Protein 2I3H (pdb70)

Organism: Homo sapiens (NCBI:txid9606)

Nearest PDB structures (foldseek):
  3f7i-assembly1_A  TM=1.011E+00  e=5.193E-19  Homo sapiens
  3f7g-assembly5_E  TM=9.831E-01  e=4.665E-17  Homo sapiens
  2i3h-assembly2_B  TM=9.648E-01  e=5.689E-17  Homo sapiens
  3f7g-assembly3_C  TM=9.678E-01  e=1.999E-16  Homo sapiens
  3d9u-assembly1_A  TM=9.738E-01  e=7.385E-12  Homo sapiens

B-factor: mean 13.37, std 12.53, range [2.59, 60.04]

GO terms:
  GO:0004842 ubiquitin-protein transferase activity (F, IDA)
  GO:0005634 nucleus (C, IDA)
  GO:0005737 cytoplasm (C, IDA)
  GO:0005794 Golgi apparatus (C, IDA)
  GO:0042127 regulation of cell population proliferation (P, IDA)
  GO:0016567 protein ubiquitination (P, IDA)
  GO:0070247 regulation of natural killer cell apoptotic process (P, IDA)
  GO:0004869 cysteine-type endopeptidase inhibitor activity (F, TAS)
  GO:0043066 negative regulation of apoptotic process (P, IMP)
  GO:0005515 protein binding (F, IPI)
  GO:0005829 cytosol (C, TAS)
  GO:0005654 nucleoplasm (C, IDA)
  GO:0005813 centrosome (C, IDA)
  GO:0005829 cytosol (C, IDA)
  GO:0042981 regulation of apoptotic process (P, IDA)
  GO:0010804 negative regulation of tumor necrosis factor-mediated signaling pathway (P, IDA)
  GO:0046330 positive regulation of JNK cascade (P, IDA)
  GO:0061630 ubiquitin protein ligase activity (F, EXP)

Structure (mmCIF, N/CA/C/O backbone):
data_2I3H
#
_entry.id   2I3H
#
_cell.length_a   87.541
_cell.length_b   87.541
_cell.length_c   73.876
_cell.angle_alpha   90.00
_cell.angle_beta   90.00
_cell.angle_gamma   90.00
#
_symmetry.space_group_name_H-M   'P 41 21 2'
#
loop_
_entity.id
_entity.type
_entity.pdbx_description
1 polymer 'Baculoviral IAP repeat-containing protein 7'
2 polymer 'AVPW peptide'
3 non-polymer 'ZINC ION'
4 non-polymer 'LITHIUM ION'
5 non-polymer 2-[BIS-(2-HYDROXY-ETHYL)-AMINO]-2-HYDROXYMETHYL-PROPANE-1,3-DIOL
6 non-polymer 1,2-ETHANEDIOL
7 water water
#
loop_
_atom_site.group_PDB
_atom_site.id
_atom_site.type_symbol
_atom_site.label_atom_id
_atom_site.label_alt_id
_atom_site.label_comp_id
_atom_site.label_asym_id
_atom_site.label_entity_id
_atom_site.label_seq_id
_atom_site.pdbx_PDB_ins_code
_atom_site.Cartn_x
_atom_site.Cartn_y
_atom_site.Cartn_z
_atom_site.occupancy
_atom_site.B_iso_or_equiv
_atom_site.auth_seq_id
_atom_site.auth_comp_id
_atom_site.auth_asym_id
_atom_site.auth_atom_id
_atom_site.pdbx_PDB_model_num
ATOM 1 N N . GLY A 1 39 ? 77.555 84.451 21.626 1.00 17.93 78 GLY A N 1
ATOM 2 C CA . GLY A 1 39 ? 77.651 83.763 22.947 1.00 15.04 78 GLY A CA 1
ATOM 3 C C . GLY A 1 39 ? 77.501 82.260 22.814 1.00 12.98 78 GLY A C 1
ATOM 4 O O . GLY A 1 39 ? 77.114 81.769 21.753 1.00 14.61 78 GLY A O 1
ATOM 5 N N . PRO A 1 40 ? 77.799 81.525 23.882 1.00 9.77 79 PRO A N 1
ATOM 6 C CA . PRO A 1 40 ? 77.726 80.056 23.846 1.00 7.90 79 PRO A CA 1
ATOM 7 C C . PRO A 1 40 ? 76.296 79.536 23.716 1.00 5.73 79 PRO A C 1
ATOM 8 O O . PRO A 1 40 ? 75.351 80.140 24.230 1.00 4.78 79 PRO A O 1
ATOM 12 N N . ALA A 1 41 ? 76.160 78.409 23.029 1.00 4.84 80 ALA A N 1
ATOM 13 C CA . ALA A 1 41 ? 74.878 77.718 22.881 1.00 4.67 80 ALA A CA 1
ATOM 14 C C . ALA A 1 41 ? 74.361 77.243 24.240 1.00 4.29 80 ALA A C 1
ATOM 15 O O . ALA A 1 41 ? 73.158 77.271 24.499 1.00 3.64 80 ALA A O 1
ATOM 17 N N . PHE A 1 42 ? 75.292 76.818 25.092 1.00 3.43 81 PHE A N 1
ATOM 18 C CA . PHE A 1 42 ? 74.994 76.206 26.390 1.00 4.40 81 PHE A CA 1
ATOM 19 C C . PHE A 1 42 ? 75.945 76.809 27.433 1.00 4.88 81 PHE A C 1
ATOM 20 O O . PHE A 1 42 ? 76.940 76.190 27.805 1.00 5.64 81 PHE A O 1
ATOM 28 N N . PRO A 1 43 ? 75.654 78.023 27.899 1.00 5.89 82 PRO A N 1
ATOM 29 C CA . PRO A 1 43 ? 76.556 78.716 28.835 1.00 7.43 82 PRO A CA 1
ATOM 30 C C . PRO A 1 43 ? 76.861 77.944 30.127 1.00 7.31 82 PRO A C 1
ATOM 31 O O . PRO A 1 43 ? 77.957 78.097 30.664 1.00 7.36 82 PRO A O 1
ATOM 35 N N . GLY A 1 44 ? 75.929 77.111 30.579 1.00 6.73 83 GLY A N 1
ATOM 36 C CA . GLY A 1 44 ? 76.078 76.348 31.811 1.00 8.19 83 GLY A CA 1
ATOM 37 C C . GLY A 1 44 ? 77.210 75.333 31.796 1.00 9.21 83 GLY A C 1
ATOM 38 O O . GLY A 1 44 ? 77.641 74.877 32.852 1.00 10.98 83 GLY A O 1
ATOM 39 N N . MET A 1 45 ? 77.676 74.965 30.604 1.00 8.00 84 MET A N 1
ATOM 40 C CA . MET A 1 45 ? 78.821 74.066 30.470 1.00 7.30 84 MET A CA 1
ATOM 41 C C . MET A 1 45 ? 80.087 74.807 30.019 1.00 6.62 84 MET A C 1
ATOM 42 O O . MET A 1 45 ? 81.016 74.190 29.513 1.00 6.84 84 MET A O 1
ATOM 47 N N . GLY A 1 46 ? 80.135 76.119 30.243 1.00 6.09 85 GLY A N 1
ATOM 48 C CA . GLY A 1 46 ? 81.304 76.929 29.926 1.00 7.18 85 GLY A CA 1
ATOM 49 C C . GLY A 1 46 ? 82.510 76.699 30.829 1.00 9.28 85 GLY A C 1
ATOM 50 O O . GLY A 1 46 ? 83.638 77.053 30.467 1.00 10.58 85 GLY A O 1
ATOM 51 N N . SER A 1 47 ? 82.283 76.092 31.991 1.00 8.42 86 SER A N 1
ATOM 52 C CA . SER A 1 47 ? 83.355 75.796 32.944 1.00 7.47 86 SER A CA 1
ATOM 53 C C . SER A 1 47 ? 84.008 74.460 32.607 1.00 5.89 86 SER A C 1
ATOM 54 O O . SER A 1 47 ? 83.327 73.436 32.535 1.00 5.37 86 SER A O 1
ATOM 57 N N . GLU A 1 48 ? 85.325 74.468 32.408 1.00 6.01 87 GLU A N 1
ATOM 58 C CA . GLU A 1 48 ? 86.065 73.244 32.097 1.00 6.85 87 GLU A CA 1
ATOM 59 C C . GLU A 1 48 ? 85.902 72.206 33.204 1.00 6.47 87 GLU A C 1
ATOM 60 O O . GLU A 1 48 ? 85.806 71.012 32.923 1.00 6.12 87 GLU A O 1
ATOM 66 N N . GLU A 1 49 ? 85.863 72.662 34.452 1.00 6.90 88 GLU A N 1
ATOM 67 C CA . GLU A 1 49 ? 85.701 71.758 35.585 1.00 7.10 88 GLU A CA 1
ATOM 68 C C . GLU A 1 49 ? 84.359 71.024 35.532 1.00 5.66 88 GLU A C 1
ATOM 69 O O . GLU A 1 49 ? 84.303 69.817 35.764 1.00 4.74 88 GLU A O 1
ATOM 75 N N . LEU A 1 50 ? 83.285 71.745 35.214 1.00 5.63 89 LEU A N 1
ATOM 76 C CA . LEU A 1 50 ? 81.968 71.119 35.088 1.00 5.35 89 LEU A CA 1
ATOM 77 C C . LEU A 1 50 ? 81.961 70.118 33.933 1.00 5.49 89 LEU A C 1
ATOM 78 O O . LEU A 1 50 ? 81.402 69.025 34.047 1.00 6.12 89 LEU A O 1
ATOM 83 N N . ARG A 1 51 ? 82.603 70.473 32.824 1.00 5.32 90 ARG A N 1
ATOM 84 C CA . ARG A 1 51 ? 82.702 69.555 31.699 1.00 5.18 90 ARG A CA 1
ATOM 85 C C . ARG A 1 51 ? 83.456 68.285 32.088 1.00 4.88 90 ARG A C 1
ATOM 86 O O . ARG A 1 51 ? 83.031 67.186 31.759 1.00 4.25 90 ARG A O 1
ATOM 94 N N . LEU A 1 52 ? 84.556 68.428 32.819 1.00 5.11 91 LEU A N 1
ATOM 95 C CA . LEU A 1 52 ? 85.330 67.261 33.235 1.00 5.51 91 LEU A CA 1
ATOM 96 C C . LEU A 1 52 ? 84.502 66.341 34.130 1.00 5.59 91 LEU A C 1
ATOM 97 O O . LEU A 1 52 ? 84.538 65.119 33.980 1.00 5.44 91 LEU A O 1
ATOM 102 N N . ALA A 1 53 ? 83.754 66.936 35.058 1.00 5.62 92 ALA A N 1
ATOM 103 C CA . ALA A 1 53 ? 82.908 66.183 35.981 1.00 5.00 92 ALA A CA 1
ATOM 104 C C . ALA A 1 53 ? 81.862 65.352 35.247 1.00 4.62 92 ALA A C 1
ATOM 105 O O . ALA A 1 53 ? 81.471 64.296 35.721 1.00 5.10 92 ALA A O 1
ATOM 107 N N . SER A 1 54 ? 81.435 65.810 34.073 1.00 4.45 93 SER A N 1
ATOM 108 C CA . SER A 1 54 ? 80.421 65.093 33.301 1.00 5.05 93 SER A CA 1
ATOM 109 C C . SER A 1 54 ? 80.905 63.729 32.799 1.00 3.99 93 SER A C 1
ATOM 110 O O . SER A 1 54 ? 80.087 62.871 32.489 1.00 5.06 93 SER A O 1
ATOM 113 N N . PHE A 1 55 ? 82.222 63.531 32.757 1.00 4.36 94 PHE A N 1
ATOM 114 C CA . PHE A 1 55 ? 82.827 62.301 32.235 1.00 5.03 94 PHE A CA 1
ATOM 115 C C . PHE A 1 55 ? 83.005 61.181 33.274 1.00 5.48 94 PHE A C 1
ATOM 116 O O . PHE A 1 55 ? 83.764 60.236 33.049 1.00 6.01 94 PHE A O 1
ATOM 124 N N . TYR A 1 56 ? 82.297 61.250 34.396 1.00 5.81 95 TYR A N 1
ATOM 125 C CA . TYR A 1 56 ? 82.511 60.278 35.469 1.00 5.57 95 TYR A CA 1
ATOM 126 C C . TYR A 1 56 ? 82.290 58.831 35.040 1.00 5.19 95 TYR A C 1
ATOM 127 O O . TYR A 1 56 ? 82.926 57.939 35.583 1.00 7.33 95 TYR A O 1
ATOM 136 N N . ASP A 1 57 ? 81.389 58.609 34.083 1.00 5.74 96 ASP A N 1
ATOM 137 C CA . ASP A 1 57 ? 81.101 57.266 33.557 1.00 8.06 96 ASP A CA 1
ATOM 138 C C . ASP A 1 57 ? 81.456 57.128 32.067 1.00 7.78 96 ASP A C 1
ATOM 139 O O . ASP A 1 57 ? 80.840 56.342 31.337 1.00 8.08 96 ASP A O 1
ATOM 144 N N . TRP A 1 58 ? 82.467 57.876 31.632 1.00 5.70 97 TRP A N 1
ATOM 145 C CA . TRP A 1 58 ? 82.990 57.801 30.267 1.00 5.39 97 TRP A CA 1
ATOM 146 C C . TRP A 1 58 ? 83.539 56.397 29.998 1.00 5.30 97 TRP A C 1
ATOM 147 O O . TRP A 1 58 ? 84.316 55.874 30.799 1.00 5.39 97 TRP A O 1
ATOM 158 N N . PRO A 1 59 ? 83.120 55.770 28.899 1.00 6.02 98 PRO A N 1
ATOM 159 C CA . PRO A 1 59 ? 83.540 54.393 28.601 1.00 5.42 98 PRO A CA 1
ATOM 160 C C . PRO A 1 59 ? 8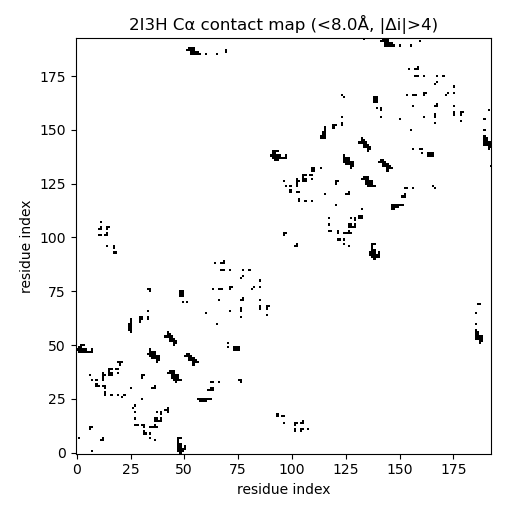4.910 54.231 27.929 1.00 5.32 98 PRO A C 1
ATOM 161 O O . PRO A 1 59 ? 85.341 53.085 27.751 1.00 5.58 98 PRO A O 1
ATOM 165 N N . LEU A 1 60 ? 85.575 55.326 27.572 1.00 4.16 99 LEU A N 1
ATOM 166 C CA . LEU A 1 60 ? 86.800 55.261 26.768 1.00 4.89 99 LEU A CA 1
ATOM 167 C C . LEU A 1 60 ? 87.975 56.019 27.402 1.00 4.36 99 LEU A C 1
ATOM 168 O O . LEU A 1 60 ? 88.704 56.723 26.723 1.00 4.26 99 LEU A O 1
ATOM 173 N N . THR A 1 61 ? 88.184 55.834 28.700 1.00 4.99 100 THR A N 1
ATOM 174 C CA . THR A 1 61 ? 89.171 56.632 29.433 1.00 7.43 100 THR A CA 1
ATOM 175 C C . THR A 1 61 ? 90.580 56.565 28.818 1.00 5.52 100 THR A C 1
ATOM 176 O O . THR A 1 61 ? 91.192 57.602 28.544 1.00 6.31 100 THR A O 1
ATOM 180 N N . ALA A 1 62 ? 91.075 55.354 28.585 1.00 4.57 101 ALA A N 1
ATOM 181 C CA . ALA A 1 62 ? 92.415 55.170 28.008 1.00 5.85 101 ALA A CA 1
ATOM 182 C C . ALA A 1 62 ? 92.482 55.674 26.568 1.00 7.15 101 ALA A C 1
ATOM 183 O O . ALA A 1 62 ? 93.474 56.282 26.149 1.00 8.40 101 ALA A O 1
ATOM 185 N N . GLU A 1 63 ? 91.403 55.448 25.827 1.00 6.84 102 GLU A N 1
ATOM 186 C CA . GLU A 1 63 ? 91.381 55.684 24.388 1.00 7.16 102 GLU A CA 1
ATOM 187 C C . GLU A 1 63 ? 91.319 57.171 24.041 1.00 6.81 102 GLU A C 1
ATOM 188 O O . GLU A 1 63 ? 92.032 57.623 23.158 1.00 7.40 102 GLU A O 1
ATOM 194 N N . VAL A 1 64 ? 90.460 57.919 24.738 1.00 6.66 103 VAL A N 1
ATOM 195 C CA . VAL A 1 64 ? 90.346 59.366 24.579 1.00 5.99 103 VAL A CA 1
ATOM 196 C C . VAL A 1 64 ? 90.138 59.976 25.972 1.00 5.65 103 VAL A C 1
ATOM 197 O O . VAL A 1 64 ? 89.044 59.877 26.531 1.00 6.37 103 VAL A O 1
ATOM 201 N N . PRO A 1 65 ? 91.171 60.579 26.555 1.00 5.48 104 PRO A N 1
ATOM 202 C CA . PRO A 1 65 ? 91.069 61.078 27.940 1.00 5.24 104 PRO A CA 1
ATOM 203 C C . PRO A 1 65 ? 89.993 62.147 28.155 1.00 5.50 104 PRO A C 1
ATOM 204 O O . PRO A 1 65 ? 89.941 63.115 27.390 1.00 4.85 104 PRO A O 1
ATOM 208 N N . PRO A 1 66 ? 89.152 61.988 29.177 1.00 5.81 105 PRO A N 1
ATOM 209 C CA . PRO A 1 66 ? 88.230 63.053 29.587 1.00 6.30 105 PRO A CA 1
ATOM 210 C C . PRO A 1 66 ? 88.892 64.421 29.748 1.00 4.88 105 PRO A C 1
ATOM 211 O O . PRO A 1 66 ? 88.278 65.424 29.420 1.00 6.37 105 PRO A O 1
ATOM 215 N N . GLU A 1 67 ? 90.129 64.456 30.227 1.00 5.79 106 GLU A N 1
ATOM 216 C CA . GLU A 1 67 ? 90.827 65.713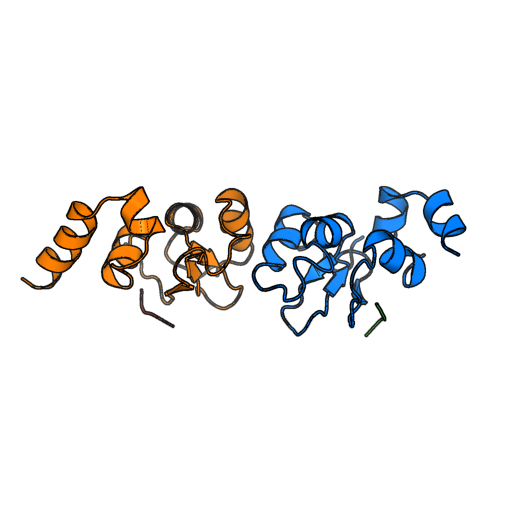 30.457 1.00 6.32 106 GLU A CA 1
ATOM 217 C C . GLU A 1 67 ? 90.976 66.493 29.157 1.00 6.72 106 GLU A C 1
ATOM 218 O O . GLU A 1 67 ? 90.783 67.707 29.133 1.00 6.36 106 GLU A O 1
ATOM 224 N N . LEU A 1 68 ? 91.304 65.783 28.078 1.00 6.47 107 LEU A N 1
ATOM 225 C CA . LEU A 1 68 ? 91.468 66.404 26.767 1.00 6.46 107 LEU A CA 1
ATOM 226 C C . LEU A 1 68 ? 90.125 66.794 26.156 1.00 6.31 107 LEU A C 1
ATOM 227 O O . LEU A 1 68 ? 90.011 67.856 25.533 1.00 7.55 107 LEU A O 1
ATOM 232 N N . LEU A 1 69 ? 89.122 65.931 26.320 1.00 4.37 108 LEU A N 1
ATOM 233 C CA . LEU A 1 69 ? 87.774 66.222 25.844 1.00 5.57 108 LEU A CA 1
ATOM 234 C C . LEU A 1 69 ? 87.214 67.489 26.496 1.00 6.11 108 LEU A C 1
ATOM 235 O O . LEU A 1 69 ? 86.718 68.379 25.805 1.00 6.64 108 LEU A O 1
ATOM 240 N N . ALA A 1 70 ? 87.313 67.576 27.820 1.00 6.59 109 ALA A N 1
ATOM 241 C CA . ALA A 1 70 ? 86.806 68.738 28.562 1.00 5.81 109 ALA A CA 1
ATOM 242 C C . ALA A 1 70 ? 87.564 69.998 28.179 1.00 5.17 109 ALA A C 1
ATOM 243 O O . ALA A 1 70 ? 86.967 71.057 28.006 1.00 5.26 109 ALA A O 1
ATOM 245 N N . ALA A 1 71 ? 88.882 69.892 28.047 1.00 4.88 110 ALA A N 1
ATOM 246 C CA . ALA A 1 71 ? 89.688 71.051 27.663 1.00 6.47 110 ALA A CA 1
ATOM 247 C C . ALA A 1 71 ? 89.296 71.589 26.281 1.00 6.44 110 ALA A C 1
ATOM 248 O O . ALA A 1 71 ? 89.376 72.798 26.044 1.00 9.04 110 ALA A O 1
ATOM 250 N N . ALA A 1 72 ? 88.843 70.695 25.401 1.00 6.51 111 ALA A N 1
ATOM 251 C CA . ALA A 1 72 ? 88.454 71.039 24.021 1.00 6.60 111 ALA A CA 1
ATOM 252 C C . ALA A 1 72 ? 86.993 71.486 23.875 1.00 7.07 111 ALA A C 1
ATOM 253 O O . ALA A 1 72 ? 86.502 71.658 22.758 1.00 6.33 111 ALA A O 1
ATOM 255 N N . GLY A 1 73 ? 86.316 71.697 25.005 1.00 6.99 112 GLY A N 1
ATOM 256 C CA . GLY A 1 73 ? 84.985 72.271 25.033 1.00 6.12 112 GLY A CA 1
ATOM 257 C C . GLY A 1 73 ? 83.856 71.268 25.193 1.00 6.19 112 GLY A C 1
ATOM 258 O O . GLY A 1 73 ? 82.690 71.665 25.277 1.00 6.11 112 GLY A O 1
ATOM 259 N N . PHE A 1 74 ? 84.188 69.978 25.247 1.00 6.22 113 PHE A N 1
ATOM 260 C CA . PHE A 1 74 ? 83.175 68.918 25.223 1.00 5.75 113 PHE A CA 1
ATOM 261 C C . PHE A 1 74 ? 82.751 68.453 26.607 1.00 5.85 113 PHE A C 1
ATOM 262 O O . PHE A 1 74 ? 83.564 68.387 27.519 1.00 6.45 113 PHE A O 1
ATOM 270 N N . PHE A 1 75 ? 81.467 68.136 26.747 1.00 7.14 114 PHE A N 1
ATOM 271 C CA . PHE A 1 75 ? 80.951 67.417 27.913 1.00 6.51 114 PHE A CA 1
ATOM 272 C C . PHE A 1 75 ? 80.323 66.103 27.452 1.00 6.07 114 PHE A C 1
ATOM 273 O O . PHE A 1 75 ? 79.925 65.966 26.299 1.00 6.62 114 PHE A O 1
ATOM 281 N N . HIS A 1 76 ? 80.250 65.134 28.358 1.00 5.23 115 HIS A N 1
ATOM 282 C CA . HIS A 1 76 ? 79.627 63.846 28.076 1.00 5.65 115 HIS A CA 1
ATOM 283 C C . HIS A 1 76 ? 78.112 63.956 28.229 1.00 6.20 115 HIS A C 1
ATOM 284 O O . HIS A 1 76 ? 77.623 64.387 29.274 1.00 5.90 115 HIS A O 1
ATOM 291 N N . THR A 1 77 ? 77.368 63.537 27.208 1.00 6.81 116 THR A N 1
ATOM 292 C CA . THR A 1 77 ? 75.902 63.491 27.313 1.00 7.36 116 THR A CA 1
ATOM 293 C C . THR A 1 77 ? 75.415 62.434 28.302 1.00 8.95 116 THR A C 1
ATOM 294 O O . THR A 1 77 ? 74.303 62.531 28.813 1.00 10.47 116 THR A O 1
ATOM 298 N N . GLY A 1 78 ? 76.237 61.418 28.556 1.00 8.80 117 GLY A N 1
ATOM 299 C CA . GLY A 1 78 ? 75.862 60.293 29.396 1.00 9.39 117 GLY A CA 1
ATOM 300 C C . GLY A 1 78 ? 75.412 59.088 28.591 1.00 10.13 117 GLY A C 1
ATOM 301 O O . GLY A 1 78 ? 75.207 58.013 29.152 1.00 11.60 117 GLY A O 1
ATOM 302 N N . HIS A 1 79 ? 75.261 59.265 27.279 1.00 10.00 118 HIS A N 1
ATOM 303 C CA . HIS A 1 79 ? 74.792 58.207 26.387 1.00 11.01 118 HIS A CA 1
ATOM 304 C C . HIS A 1 79 ? 75.920 57.759 25.465 1.00 8.85 118 HIS A C 1
ATOM 305 O O . HIS A 1 79 ? 76.485 58.569 24.731 1.00 7.42 118 HIS A O 1
ATOM 312 N N . GLN A 1 80 ? 76.243 56.468 25.510 1.00 7.91 119 GLN A N 1
ATOM 313 C CA . GLN A 1 80 ? 77.326 55.904 24.715 1.00 8.62 119 GLN A CA 1
ATOM 314 C C . GLN A 1 80 ? 78.580 56.784 24.866 1.00 7.20 119 GLN A C 1
ATOM 315 O O . GLN A 1 80 ? 78.945 57.158 25.986 1.00 7.13 119 GLN A O 1
ATOM 321 N N . ASP A 1 81 ? 79.232 57.122 23.753 1.00 5.52 120 ASP A N 1
ATOM 322 C CA . ASP A 1 81 ? 80.386 58.020 23.774 1.00 5.27 120 ASP A CA 1
ATOM 323 C C . ASP A 1 81 ? 80.065 59.365 23.120 1.00 5.26 120 ASP A C 1
ATOM 324 O O . ASP A 1 81 ? 80.954 60.044 22.602 1.00 6.01 120 ASP A O 1
ATOM 329 N N . LYS A 1 82 ? 78.787 59.742 23.162 1.00 4.82 121 LYS A N 1
ATOM 330 C CA . LYS A 1 82 ? 78.326 61.003 22.611 1.00 5.67 121 LYS A CA 1
ATOM 331 C C . LYS A 1 82 ? 78.742 62.164 23.506 1.00 5.55 121 LYS A C 1
ATOM 332 O O . LYS A 1 82 ? 78.430 62.182 24.696 1.00 6.47 121 LYS A O 1
ATOM 338 N N . VAL A 1 83 ? 79.458 63.120 22.921 1.00 6.03 122 VAL A N 1
ATOM 339 C CA . VAL A 1 83 ? 79.837 64.360 23.589 1.00 5.71 122 VAL A CA 1
ATOM 340 C C . VAL A 1 83 ? 79.327 65.551 22.783 1.00 6.52 122 VAL A C 1
ATOM 341 O O . VAL A 1 83 ? 78.943 65.415 21.627 1.00 6.10 122 VAL A O 1
ATOM 345 N N . ARG A 1 84 ? 79.317 66.718 23.415 1.00 6.87 123 ARG A N 1
ATOM 346 C CA . ARG A 1 84 ? 78.874 67.937 22.766 1.00 5.83 123 ARG A CA 1
ATOM 347 C C . ARG A 1 84 ? 79.694 69.131 23.238 1.00 5.40 123 ARG A C 1
ATOM 348 O O . ARG A 1 84 ? 80.056 69.219 24.402 1.00 5.08 123 ARG A O 1
ATOM 356 N N . CYS A 1 85 ? 79.976 70.060 22.330 1.00 4.55 124 CYS A N 1
ATOM 357 C CA . CYS A 1 85 ? 80.656 71.295 22.692 1.00 4.88 124 CYS A CA 1
ATOM 358 C C . CYS A 1 85 ? 79.659 72.279 23.293 1.00 5.59 124 CYS A C 1
ATOM 359 O O . CYS A 1 85 ? 78.577 72.490 22.739 1.00 5.08 124 CYS A O 1
ATOM 362 N N . PHE A 1 86 ? 80.029 72.898 24.410 1.00 5.66 125 PHE A N 1
ATOM 363 C CA . PHE A 1 86 ? 79.144 73.842 25.086 1.00 5.19 125 PHE A CA 1
ATOM 364 C C . PHE A 1 86 ? 78.896 75.086 24.239 1.00 5.07 125 PHE A C 1
ATOM 365 O O . PHE A 1 86 ? 77.868 75.730 24.378 1.00 4.08 125 PHE A O 1
ATOM 373 N N . PHE A 1 87 ? 79.855 75.443 23.388 1.00 5.07 126 PHE A N 1
ATOM 374 C CA . PHE A 1 87 ? 79.786 76.701 22.667 1.00 4.98 126 PHE A CA 1
ATOM 375 C C . PHE A 1 87 ? 79.032 76.614 21.339 1.00 5.25 126 PHE A C 1
ATOM 376 O O . PHE A 1 87 ? 78.093 77.385 21.108 1.00 5.22 126 PHE A O 1
ATOM 384 N N . CYS A 1 88 ? 79.456 75.709 20.459 1.00 4.62 127 CYS A N 1
ATOM 385 C CA . CYS A 1 88 ? 78.800 75.537 19.151 1.00 4.99 127 CYS A CA 1
ATOM 386 C C . CYS A 1 88 ? 77.669 74.505 19.166 1.00 4.65 127 CYS A C 1
ATOM 387 O O . CYS A 1 88 ? 76.890 74.438 18.216 1.00 4.34 127 CYS A O 1
ATOM 390 N N . TYR A 1 89 ? 77.583 73.718 20.240 1.00 5.53 128 TYR A N 1
ATOM 391 C CA . TYR A 1 89 ? 76.597 72.631 20.397 1.00 5.47 128 TYR A CA 1
ATOM 392 C C . TYR A 1 89 ? 76.792 71.495 19.380 1.00 6.05 128 TYR A C 1
ATOM 393 O O . TYR A 1 89 ? 75.890 70.686 19.151 1.00 6.20 128 TYR A O 1
ATOM 402 N N . GLY A 1 90 ? 77.981 71.417 18.794 1.00 5.28 129 GLY A N 1
ATOM 403 C CA . GLY A 1 90 ? 78.303 70.339 17.883 1.00 6.05 129 GLY A CA 1
ATOM 404 C C . GLY A 1 90 ? 78.510 69.054 18.664 1.00 6.31 129 GLY A C 1
ATOM 405 O O . GLY A 1 90 ? 79.211 69.044 19.670 1.00 6.79 129 GLY A O 1
ATOM 406 N N . GLY A 1 91 ? 77.893 67.972 18.205 1.00 6.35 130 GLY A N 1
ATOM 407 C CA . GLY A 1 91 ? 78.009 66.678 18.857 1.00 6.38 130 GLY A CA 1
ATOM 408 C C . GLY A 1 91 ? 78.920 65.750 18.078 1.00 6.25 130 GLY A C 1
ATOM 409 O O . GLY A 1 91 ? 78.895 65.759 16.847 1.00 6.66 130 GLY A O 1
ATOM 410 N N . LEU A 1 92 ? 79.724 64.966 18.797 1.00 5.53 131 LEU A N 1
ATOM 411 C CA . LEU A 1 92 ? 80.598 63.954 18.210 1.00 5.79 131 LEU A CA 1
ATOM 412 C C . LEU A 1 92 ? 80.440 62.629 18.950 1.00 5.49 131 LEU A C 1
ATOM 413 O O . LEU A 1 92 ? 80.325 62.608 20.173 1.00 5.84 131 LEU A O 1
ATOM 418 N N . GLN A 1 93 ? 80.433 61.535 18.198 1.00 5.00 132 GLN A N 1
ATOM 419 C CA . GLN A 1 93 ? 80.388 60.187 18.763 1.00 5.47 132 GLN A CA 1
ATOM 420 C C . GLN A 1 93 ? 81.303 59.254 17.963 1.00 4.95 132 GLN A C 1
ATOM 421 O O . GLN A 1 93 ? 82.011 59.700 17.060 1.00 3.62 132 GLN A O 1
ATOM 427 N N . SER A 1 94 ? 81.286 57.967 18.301 1.00 5.29 133 SER A N 1
ATOM 428 C CA . SER A 1 94 ? 82.124 56.961 17.648 1.00 6.24 133 SER A CA 1
ATOM 429 C C . SER A 1 94 ? 83.603 57.351 17.671 1.00 5.64 133 SER A C 1
ATOM 430 O O . SER A 1 94 ? 84.288 57.340 16.650 1.00 4.70 133 SER A O 1
ATOM 433 N N . TRP A 1 95 ? 84.078 57.692 18.860 1.00 5.16 134 TRP A N 1
ATOM 434 C CA . TRP A 1 95 ? 85.477 58.024 19.083 1.00 6.55 134 TRP A CA 1
ATOM 435 C C . TRP A 1 95 ? 86.351 56.789 18.898 1.00 7.01 134 TRP A C 1
ATOM 436 O O . TRP A 1 95 ? 86.009 55.698 19.356 1.00 7.94 134 TRP A O 1
ATOM 447 N N . LYS A 1 96 ? 87.463 56.975 18.196 1.00 6.62 135 LYS A N 1
ATOM 448 C CA . LYS A 1 96 ? 88.426 55.911 17.932 1.00 8.62 135 LYS A CA 1
ATOM 449 C C . LYS A 1 96 ? 89.660 56.152 18.784 1.00 7.76 135 LYS A C 1
ATOM 450 O O . LYS A 1 96 ? 89.970 57.292 19.125 1.00 8.36 135 LYS A O 1
ATOM 456 N N . ARG A 1 97 ? 90.357 55.080 19.139 1.00 7.83 136 ARG A N 1
ATOM 457 C CA . ARG A 1 97 ? 91.495 55.191 20.045 1.00 9.62 136 ARG A CA 1
ATOM 458 C C . ARG A 1 97 ? 92.528 56.162 19.472 1.00 10.66 136 ARG A C 1
ATOM 459 O O . ARG A 1 97 ? 92.873 56.098 18.288 1.00 9.63 136 ARG A O 1
ATOM 467 N N . GLY A 1 98 ? 92.958 57.106 20.307 1.00 11.59 137 GLY A N 1
ATOM 468 C CA . GLY A 1 98 ? 93.948 58.094 19.916 1.00 12.26 137 GLY A CA 1
ATOM 469 C C . GLY A 1 98 ? 93.422 59.284 19.125 1.00 11.98 137 GLY A C 1
ATOM 470 O O . GLY A 1 98 ? 94.222 60.134 18.727 1.00 12.70 137 GLY A O 1
ATOM 471 N N . ASP A 1 99 ? 92.109 59.339 18.870 1.00 10.24 138 ASP A N 1
ATOM 472 C CA . ASP A 1 99 ? 91.469 60.547 18.332 1.00 8.83 138 ASP A CA 1
ATOM 473 C C . ASP A 1 99 ? 91.831 61.697 19.253 1.00 9.08 138 ASP A C 1
ATOM 474 O O . ASP A 1 99 ? 91.760 61.557 20.470 1.00 10.09 138 ASP A O 1
ATOM 479 N N . ASP A 1 100 ? 92.172 62.844 18.674 1.00 8.19 139 ASP A N 1
ATOM 480 C CA . ASP A 1 100 ? 92.511 64.034 19.438 1.00 7.03 139 ASP A CA 1
ATOM 481 C C . ASP A 1 100 ? 91.312 64.983 19.464 1.00 5.94 139 ASP A C 1
ATOM 482 O O . ASP A 1 100 ? 90.874 65.430 18.411 1.00 6.15 139 ASP A O 1
ATOM 487 N N . PRO A 1 101 ? 90.762 65.276 20.643 1.00 5.47 140 PRO A N 1
ATOM 488 C CA . PRO A 1 101 ? 89.569 66.136 20.739 1.00 5.52 140 PRO A CA 1
ATOM 489 C C . PRO A 1 101 ? 89.642 67.493 20.030 1.00 5.70 140 PRO A C 1
ATOM 490 O O . PRO A 1 101 ? 88.682 67.852 19.355 1.00 6.30 140 PRO A O 1
ATOM 494 N N . TRP A 1 102 ? 90.739 68.228 20.167 1.00 6.22 141 TRP A N 1
ATOM 495 C CA . TRP A 1 102 ? 90.861 69.514 19.488 1.00 5.95 141 TRP A CA 1
ATOM 496 C C . TRP A 1 102 ? 90.872 69.329 17.970 1.00 5.70 141 TRP A C 1
ATOM 497 O O . TRP A 1 102 ? 90.258 70.102 17.254 1.00 6.09 141 TRP A O 1
ATOM 508 N N . THR A 1 103 ? 91.571 68.303 17.489 1.00 4.89 142 THR A N 1
ATOM 509 C CA . THR A 1 103 ? 91.637 68.012 16.056 1.00 5.05 142 THR A CA 1
ATOM 510 C C . THR A 1 103 ? 90.247 67.724 15.486 1.00 5.74 142 THR A C 1
ATOM 511 O O . THR A 1 103 ? 89.884 68.246 14.429 1.00 5.07 142 THR A O 1
ATOM 515 N N . GLU A 1 104 ? 89.477 66.894 16.188 1.00 5.57 143 GLU A N 1
ATOM 516 C CA . GLU A 1 104 ? 88.120 66.543 15.763 1.00 5.86 143 GLU A CA 1
ATOM 517 C C . GLU A 1 104 ? 87.188 67.751 15.837 1.00 6.29 143 GLU A C 1
ATOM 518 O O . GLU A 1 104 ? 86.316 67.917 14.982 1.00 6.56 143 GLU A O 1
ATOM 524 N N . HIS A 1 105 ? 87.384 68.602 16.845 1.00 5.65 144 HIS A N 1
ATOM 525 C CA . HIS A 1 105 ? 86.604 69.842 16.983 1.00 6.12 144 HIS A CA 1
ATOM 526 C C . HIS A 1 105 ? 86.805 70.711 15.746 1.00 5.55 144 HIS A C 1
ATOM 527 O O . HIS A 1 105 ? 85.851 71.217 15.171 1.00 5.12 144 HIS A O 1
ATOM 534 N N . ALA A 1 106 ? 88.062 70.873 15.348 1.00 5.36 145 ALA A N 1
ATOM 535 C CA . ALA A 1 106 ? 88.419 71.694 14.193 1.00 6.42 145 ALA A CA 1
ATOM 536 C C . ALA A 1 106 ? 87.990 71.061 12.873 1.00 6.92 145 ALA A C 1
ATOM 537 O O . ALA A 1 106 ? 87.571 71.765 11.965 1.00 6.23 145 ALA A O 1
ATOM 539 N N . LYS A 1 107 ? 88.083 69.736 12.780 1.00 7.83 146 LYS A N 1
ATOM 540 C CA . LYS A 1 107 ? 87.681 68.998 11.580 1.00 8.44 146 LYS A CA 1
ATOM 541 C C . LYS A 1 107 ? 86.210 69.236 11.251 1.00 7.20 146 LYS A C 1
ATOM 542 O O . LYS A 1 107 ? 85.864 69.580 10.125 1.00 6.62 146 LYS A O 1
ATOM 548 N N . TRP A 1 108 ? 85.354 69.053 12.253 1.00 6.96 147 TRP A N 1
ATOM 549 C CA . TRP A 1 108 ? 83.904 68.988 12.052 1.00 6.94 147 TRP A CA 1
ATOM 550 C C . TRP A 1 108 ? 83.174 70.311 12.288 1.00 6.98 147 TRP A C 1
ATOM 551 O O . TRP A 1 108 ? 82.132 70.557 11.682 1.00 7.75 147 TRP A O 1
ATOM 562 N N . PHE A 1 109 ? 83.721 71.154 13.161 1.00 6.77 148 PHE A N 1
ATOM 563 C CA . PHE A 1 109 ? 83.092 72.424 13.535 1.00 7.08 148 PHE A CA 1
ATOM 564 C C . PHE A 1 109 ? 84.081 73.588 13.485 1.00 7.09 148 PHE A C 1
ATOM 565 O O . PHE A 1 109 ? 84.292 74.264 14.492 1.00 7.24 148 PHE A O 1
ATOM 573 N N . PRO A 1 110 ? 84.663 73.845 12.315 1.00 7.11 149 PRO A N 1
ATOM 574 C CA . PRO A 1 110 ? 85.703 74.877 12.186 1.00 7.54 149 PRO A CA 1
ATOM 575 C C . PRO A 1 110 ? 85.231 76.311 12.463 1.00 7.65 149 PRO A C 1
ATOM 576 O O . PRO A 1 110 ? 86.081 77.167 12.688 1.00 7.83 149 PRO A O 1
ATOM 580 N N . GLY A 1 111 ? 83.923 76.564 12.428 1.00 8.69 150 GLY A N 1
ATOM 581 C CA . GLY A 1 111 ? 83.368 77.876 12.740 1.00 9.05 150 GLY A CA 1
ATOM 582 C C . GLY A 1 111 ? 83.114 78.166 14.220 1.00 8.83 150 GLY A C 1
ATOM 583 O O . GLY A 1 111 ? 82.655 79.256 14.565 1.00 8.85 150 GLY A O 1
ATOM 584 N N . CYS A 1 112 ? 83.404 77.207 15.096 1.00 7.80 151 CYS A N 1
ATOM 585 C CA . CYS A 1 112 ? 83.205 77.386 16.534 1.00 7.26 151 CYS A CA 1
ATOM 586 C C . CYS A 1 112 ? 84.102 78.491 17.093 1.00 6.51 151 CYS A C 1
ATOM 587 O O . CYS A 1 112 ? 85.309 78.450 16.918 1.00 6.40 151 CYS A O 1
ATOM 590 N N . GLN A 1 113 ? 83.515 79.457 17.790 1.00 6.74 152 GLN A N 1
ATOM 591 C CA . GLN A 1 113 ? 84.275 80.597 18.293 1.00 7.78 152 GLN A CA 1
ATOM 592 C C . GLN A 1 113 ? 85.092 80.259 19.531 1.00 7.43 152 GLN A C 1
ATOM 593 O O . GLN A 1 113 ? 86.105 80.911 19.798 1.00 7.50 152 GLN A O 1
ATOM 599 N N . PHE A 1 114 ? 84.664 79.243 20.279 1.00 6.42 153 PHE A N 1
ATOM 600 C CA . PHE A 1 114 ? 85.460 78.740 21.397 1.00 6.54 153 PHE A CA 1
ATOM 601 C C . PHE A 1 114 ? 86.739 78.092 20.871 1.00 5.43 153 PHE A C 1
ATOM 602 O O . PHE A 1 114 ? 87.829 78.337 21.385 1.00 6.23 153 PHE A O 1
ATOM 610 N N . LEU A 1 115 ? 86.594 77.249 19.853 1.00 4.68 154 LEU A N 1
ATOM 611 C CA . LEU A 1 115 ? 87.735 76.680 19.143 1.00 6.00 154 LEU A CA 1
ATOM 612 C C . LEU A 1 115 ? 88.681 77.770 18.636 1.00 6.18 154 LEU A C 1
ATOM 613 O O . LEU A 1 115 ? 89.892 77.682 18.829 1.00 6.84 154 LEU A O 1
ATOM 618 N N . LEU A 1 116 ? 88.132 78.797 17.994 1.00 5.33 155 LEU A N 1
ATOM 619 C CA . LEU A 1 116 ? 88.957 79.867 17.429 1.00 5.32 155 LEU A CA 1
ATOM 620 C C . LEU A 1 116 ? 89.706 80.621 18.529 1.00 5.39 155 LEU A C 1
ATOM 621 O O . LEU A 1 116 ? 90.906 80.852 18.420 1.00 4.43 155 LEU A O 1
ATOM 626 N N . ARG A 1 117 ? 88.995 80.991 19.592 1.00 6.61 156 ARG A N 1
ATOM 627 C CA . ARG A 1 117 ? 89.594 81.752 20.687 1.00 7.89 156 ARG A CA 1
ATOM 628 C C . ARG A 1 117 ? 90.699 80.949 21.366 1.00 6.57 156 ARG A C 1
ATOM 629 O O . ARG A 1 117 ? 91.736 81.501 21.709 1.00 6.24 156 ARG A O 1
ATOM 637 N N . SER A 1 118 ? 90.482 79.644 21.520 1.00 5.70 157 SER A N 1
ATOM 638 C CA . SER A 1 118 ? 91.399 78.778 22.254 1.00 6.28 157 SER A CA 1
ATOM 639 C C . SER A 1 118 ? 92.634 78.414 21.444 1.00 6.38 157 SER A C 1
ATOM 640 O O . SER A 1 118 ? 93.754 78.482 21.953 1.00 6.69 157 SER A O 1
ATOM 643 N N . LYS A 1 119 ? 92.425 78.043 20.181 1.00 6.46 158 LYS A N 1
ATOM 644 C CA . LYS A 1 119 ? 93.465 77.442 19.344 1.00 6.47 158 LYS A CA 1
ATOM 645 C C . LYS A 1 119 ? 93.998 78.322 18.197 1.00 5.80 158 LYS A C 1
ATOM 646 O O . LYS A 1 119 ? 95.077 78.055 17.663 1.00 5.23 158 LYS A O 1
ATOM 652 N N . GLY A 1 120 ? 93.248 79.351 17.809 1.00 5.27 159 GLY A N 1
ATOM 653 C CA . GLY A 1 120 ? 93.672 80.261 16.762 1.00 5.57 159 GLY A CA 1
ATOM 654 C C . GLY A 1 120 ? 93.343 79.757 15.368 1.00 4.55 159 GLY A C 1
ATOM 655 O O . GLY A 1 120 ? 93.101 78.566 15.152 1.00 4.69 159 GLY A O 1
ATOM 656 N N . GLN A 1 121 ? 93.352 80.675 14.410 1.00 4.46 160 GLN A N 1
ATOM 657 C CA . GLN A 1 121 ? 92.935 80.370 13.049 1.00 5.28 160 GLN A CA 1
ATOM 658 C C . GLN A 1 121 ? 93.937 79.491 12.310 1.00 5.85 160 GLN A C 1
ATOM 659 O O . GLN A 1 121 ? 93.539 78.668 11.494 1.00 7.37 160 GLN A O 1
ATOM 665 N N . GLU A 1 122 ? 95.227 79.673 12.580 1.00 5.27 161 GLU A N 1
ATOM 666 C CA . GLU A 1 122 ? 96.269 78.902 11.897 1.00 5.15 161 GLU A CA 1
ATOM 667 C C . GLU A 1 122 ? 96.111 77.405 12.154 1.00 4.76 161 GLU A C 1
ATOM 668 O O . GLU A 1 122 ? 96.269 76.594 11.240 1.00 3.61 161 GLU A O 1
ATOM 674 N N . TYR A 1 123 ? 95.787 77.060 13.400 1.00 4.75 162 TYR A N 1
ATOM 675 C CA . TYR A 1 123 ? 95.564 75.678 13.815 1.00 5.35 162 TYR A CA 1
ATOM 676 C C . TYR A 1 123 ? 94.398 75.061 13.039 1.00 6.23 162 TYR A C 1
ATOM 677 O O . TYR A 1 123 ? 94.508 73.948 12.521 1.00 6.64 162 TYR A O 1
ATOM 686 N N . ILE A 1 124 ? 93.291 75.794 12.954 1.00 6.97 163 ILE A N 1
ATOM 687 C CA . ILE A 1 124 ? 92.105 75.338 12.221 1.00 7.51 163 ILE A CA 1
ATOM 688 C C . ILE A 1 124 ? 92.420 75.153 10.730 1.00 8.24 163 ILE A C 1
ATOM 689 O O . ILE A 1 124 ? 92.063 74.134 10.137 1.00 8.59 163 ILE A O 1
ATOM 694 N N . ASN A 1 125 ? 93.093 76.135 10.134 1.00 8.45 164 ASN A N 1
ATOM 695 C CA . ASN A 1 125 ? 93.440 76.093 8.716 1.00 9.62 164 ASN A CA 1
ATOM 696 C C . ASN A 1 125 ? 94.317 74.892 8.379 1.00 11.02 164 ASN A C 1
ATOM 697 O O . ASN A 1 125 ? 94.136 74.257 7.342 1.00 13.00 164 ASN A O 1
ATOM 702 N N . ASN A 1 126 ? 95.256 74.580 9.267 1.00 11.96 165 ASN A N 1
ATOM 703 C CA . ASN A 1 126 ? 96.212 73.502 9.039 1.00 15.00 165 ASN A CA 1
ATOM 704 C C . ASN A 1 126 ? 95.559 72.118 9.086 1.00 15.79 165 ASN A C 1
ATOM 705 O O . ASN A 1 126 ? 96.012 71.196 8.406 1.00 16.02 165 ASN A O 1
ATOM 710 N N . ILE A 1 127 ? 94.497 71.978 9.878 1.00 16.41 166 ILE A N 1
ATOM 711 C CA . ILE A 1 127 ? 93.752 70.722 9.935 1.00 17.93 166 ILE A CA 1
ATOM 712 C C . ILE A 1 127 ? 92.970 70.494 8.640 1.00 19.20 166 ILE A C 1
ATOM 713 O O . ILE A 1 127 ? 92.835 69.356 8.192 1.00 20.18 166 ILE A O 1
ATOM 718 N N . HIS A 1 128 ? 92.484 71.573 8.032 1.00 19.51 167 HIS A N 1
ATOM 719 C CA . HIS A 1 128 ? 91.887 71.505 6.701 1.00 20.08 167 HIS A CA 1
ATOM 720 C C . HIS A 1 128 ? 92.963 71.721 5.641 1.00 20.94 167 HIS A C 1
ATOM 721 O O . HIS A 1 128 ? 92.676 71.728 4.446 1.00 22.07 167 HIS A O 1
ATOM 728 N N . GLY B 1 39 ? 88.112 47.356 42.468 1.00 10.87 78 GLY B N 1
ATOM 729 C CA . GLY B 1 39 ? 88.826 48.668 42.556 1.00 10.51 78 GLY B CA 1
ATOM 730 C C . GLY B 1 39 ? 87.863 49.833 42.708 1.00 9.55 78 GLY B C 1
ATOM 731 O O . GLY B 1 39 ? 86.670 49.609 42.921 1.00 10.07 78 GLY B O 1
ATOM 732 N N . PRO B 1 40 ? 88.358 51.070 42.618 1.00 8.42 79 PRO B N 1
ATOM 733 C CA . PRO B 1 40 ? 87.482 52.247 42.700 1.00 8.46 79 PRO B CA 1
ATOM 734 C C . PRO B 1 40 ? 86.445 52.254 41.582 1.00 7.71 79 PRO B C 1
ATOM 735 O O . PRO B 1 40 ? 86.798 52.055 40.419 1.00 6.74 79 PRO B O 1
ATOM 739 N N . ALA B 1 41 ? 85.186 52.491 41.943 1.00 6.82 80 ALA B N 1
ATOM 740 C CA . ALA B 1 41 ? 84.088 52.460 40.985 1.00 7.04 80 ALA B CA 1
ATOM 741 C C . ALA B 1 41 ? 84.201 53.577 39.953 1.00 6.23 80 ALA B C 1
ATOM 742 O O . ALA B 1 41 ? 83.953 53.365 38.769 1.00 6.26 80 ALA B O 1
ATOM 744 N N . PHE B 1 42 ? 84.581 54.763 40.419 1.00 6.09 81 PHE B N 1
ATOM 745 C CA . PHE B 1 42 ? 84.660 55.968 39.609 1.00 5.63 81 PHE B CA 1
ATOM 746 C C . PHE B 1 42 ? 85.968 56.693 39.944 1.00 5.37 81 PHE B C 1
ATOM 747 O O . PHE B 1 42 ? 85.962 57.705 40.649 1.00 5.13 81 PHE B O 1
ATOM 755 N N . PRO B 1 43 ? 87.089 56.163 39.466 1.00 6.07 82 PRO B N 1
ATOM 756 C CA . PRO B 1 43 ? 88.406 56.686 39.858 1.00 6.52 82 PRO B CA 1
ATOM 757 C C . PRO B 1 43 ? 88.594 58.169 39.568 1.00 6.64 82 PRO B C 1
ATOM 758 O O . PRO B 1 43 ? 89.255 58.844 40.356 1.00 6.25 82 PRO B O 1
ATOM 762 N N . GLY B 1 44 ? 88.012 58.664 38.476 1.00 6.76 83 GLY B N 1
ATOM 763 C CA . GLY B 1 44 ? 88.068 60.081 38.142 1.00 8.99 83 GLY B CA 1
ATOM 764 C C . GLY B 1 44 ? 87.461 60.991 39.197 1.00 9.70 83 GLY B C 1
ATOM 765 O O . GLY B 1 44 ? 87.859 62.150 39.346 1.00 12.86 83 GLY B O 1
ATOM 766 N N . MET B 1 45 ? 86.498 60.462 39.940 1.00 6.72 84 MET B N 1
ATOM 767 C CA . MET B 1 45 ? 85.864 61.204 41.015 1.00 5.95 84 MET B CA 1
ATOM 768 C C . MET B 1 45 ? 86.586 61.071 42.361 1.00 6.29 84 MET B C 1
ATOM 769 O O . MET B 1 45 ? 86.019 61.394 43.392 1.00 5.78 84 MET B O 1
ATOM 774 N N . GLY B 1 46 ? 87.842 60.621 42.355 1.00 7.10 85 GLY B N 1
A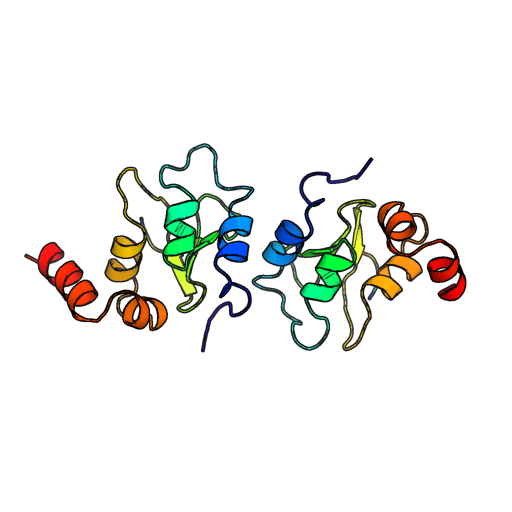TOM 775 C CA . GLY B 1 46 ? 88.648 60.621 43.564 1.00 7.07 85 GLY B CA 1
ATOM 776 C C . GLY B 1 46 ? 89.030 62.022 44.024 1.00 7.46 85 GLY B C 1
ATOM 777 O O . GLY B 1 46 ? 89.436 62.214 45.167 1.00 8.67 85 GLY B O 1
ATOM 778 N N . SER B 1 47 ? 88.907 62.997 43.131 1.00 7.41 86 SER B N 1
ATOM 779 C CA . SER B 1 47 ? 89.177 64.393 43.453 1.00 8.51 86 SER B CA 1
ATOM 780 C C . SER B 1 47 ? 87.949 65.001 44.111 1.00 7.81 86 SER B C 1
ATOM 781 O O . SER B 1 47 ? 86.889 65.047 43.497 1.00 5.89 86 SER B O 1
ATOM 784 N N . GLU B 1 48 ? 88.090 65.463 45.354 1.00 8.14 87 GLU B N 1
ATOM 785 C CA . GLU B 1 48 ? 86.987 66.11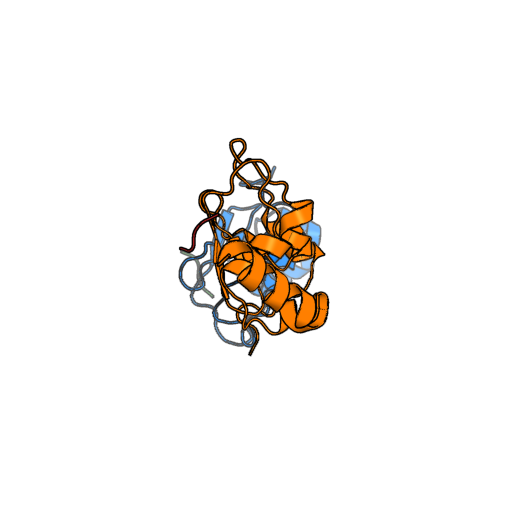4 46.060 1.00 8.17 87 GLU B CA 1
ATOM 786 C C . GLU B 1 48 ? 86.505 67.353 45.321 1.00 7.18 87 GLU B C 1
ATOM 787 O O . GLU B 1 48 ? 85.313 67.638 45.318 1.00 7.51 87 GLU B O 1
ATOM 793 N N . GLU B 1 49 ? 87.423 68.086 44.696 1.00 8.41 88 GLU B N 1
ATOM 794 C CA . GLU B 1 49 ? 87.057 69.259 43.899 1.00 7.92 88 GLU B CA 1
ATOM 795 C C . GLU B 1 49 ? 86.115 68.881 42.750 1.00 6.83 88 GLU B C 1
ATOM 796 O O . GLU B 1 49 ? 85.122 69.570 42.503 1.00 6.69 88 GLU B O 1
ATOM 802 N N . LEU B 1 50 ? 86.412 67.782 42.059 1.00 6.24 89 LEU B N 1
ATOM 803 C CA . LEU B 1 50 ? 85.549 67.324 40.971 1.00 6.71 89 LEU B CA 1
ATOM 804 C C . LEU B 1 50 ? 84.214 66.781 41.490 1.00 5.28 89 LEU B C 1
ATOM 805 O O . LEU B 1 50 ? 83.183 66.969 40.846 1.00 5.97 89 LEU B O 1
ATOM 810 N N . ARG B 1 51 ? 84.225 66.109 42.640 1.00 5.20 90 ARG B N 1
ATOM 811 C CA . ARG B 1 51 ? 82.971 65.663 43.254 1.00 4.28 90 ARG B CA 1
ATOM 812 C C . ARG B 1 51 ? 82.097 66.864 43.577 1.00 5.19 90 ARG B C 1
ATOM 813 O O . ARG B 1 51 ? 80.903 66.853 43.299 1.00 5.72 90 ARG B O 1
ATOM 821 N N . LEU B 1 52 ? 82.690 67.916 44.133 1.00 5.85 91 LEU B N 1
ATOM 822 C CA . LEU B 1 52 ? 81.933 69.128 44.432 1.00 7.35 91 LEU B CA 1
ATOM 823 C C . LEU B 1 52 ? 81.371 69.767 43.153 1.00 6.01 91 LEU B C 1
ATOM 824 O O . LEU B 1 52 ? 80.225 70.210 43.128 1.00 5.49 91 LEU B O 1
ATOM 829 N N . ALA B 1 53 ? 82.165 69.790 42.086 1.00 5.94 92 ALA B N 1
ATOM 830 C CA . ALA B 1 53 ? 81.729 70.343 40.801 1.00 5.07 92 ALA B CA 1
ATOM 831 C C . ALA B 1 53 ? 80.458 69.665 40.281 1.00 5.04 92 ALA B C 1
ATOM 832 O O . ALA B 1 53 ? 79.612 70.318 39.679 1.00 5.20 92 ALA B O 1
ATOM 834 N N . SER B 1 54 ? 80.327 68.361 40.522 1.00 4.80 93 SER B N 1
ATOM 835 C CA . SER B 1 54 ? 79.197 67.572 40.006 1.00 5.11 93 SER B CA 1
ATOM 836 C C . SER B 1 54 ? 77.832 68.039 40.549 1.00 6.30 93 SER B C 1
ATOM 837 O O . SER B 1 54 ? 76.768 67.756 39.953 1.00 6.14 93 SER B O 1
ATOM 840 N N . PHE B 1 55 ? 77.881 68.748 41.681 1.00 5.00 94 PHE B N 1
ATOM 841 C CA . PHE B 1 55 ? 76.690 69.313 42.318 1.00 4.48 94 PHE B CA 1
ATOM 842 C C . PHE B 1 55 ? 76.240 70.674 41.753 1.00 5.65 94 PHE B C 1
ATOM 843 O O . PHE B 1 55 ? 75.392 71.343 42.358 1.00 5.69 94 PHE B O 1
ATOM 851 N N . TYR B 1 56 ? 76.756 71.078 40.590 1.00 5.29 95 TYR B N 1
ATOM 852 C CA . TYR B 1 56 ? 76.328 72.340 39.978 1.00 5.46 95 TYR B CA 1
ATOM 853 C C . TYR B 1 56 ? 74.807 72.349 39.752 1.00 5.03 95 TYR B C 1
ATOM 854 O O . TYR B 1 56 ? 74.164 73.402 39.807 1.00 5.61 95 TYR B O 1
ATOM 863 N N . ASP B 1 57 ? 74.241 71.166 39.535 1.00 4.12 96 ASP B N 1
ATOM 864 C CA . ASP B 1 57 ? 72.809 71.011 39.257 1.00 5.56 96 ASP B CA 1
ATOM 865 C C . ASP B 1 57 ? 72.067 70.228 40.349 1.00 5.53 96 ASP B C 1
ATOM 866 O O . ASP B 1 57 ? 71.040 69.599 40.083 1.00 6.95 96 ASP B O 1
ATOM 871 N N . TRP B 1 58 ? 72.581 70.295 41.575 1.00 5.37 97 TRP B N 1
ATOM 872 C CA . TRP B 1 58 ? 71.918 69.740 42.760 1.00 4.51 97 TRP B CA 1
ATOM 873 C C . TRP B 1 58 ? 70.526 70.356 42.863 1.00 3.22 97 TRP B C 1
ATOM 874 O O . TRP B 1 58 ? 70.383 71.556 42.655 1.00 3.13 97 TRP B O 1
ATOM 885 N N . PRO B 1 59 ? 69.491 69.559 43.135 1.00 4.15 98 PRO B N 1
ATOM 886 C CA . PRO B 1 59 ? 68.128 70.099 43.201 1.00 4.82 98 PRO B CA 1
ATOM 887 C C . PRO B 1 59 ? 67.974 71.230 44.213 1.00 4.21 98 PRO B C 1
ATOM 888 O O . PRO B 1 59 ? 68.538 71.176 45.298 1.00 3.78 98 PRO B O 1
ATOM 892 N N . LEU B 1 60 ? 67.208 72.248 43.844 1.00 3.29 99 LEU B N 1
ATOM 893 C CA . LEU B 1 60 ? 66.951 73.383 44.735 1.00 3.37 99 LEU B CA 1
ATOM 894 C C . LEU B 1 60 ? 66.046 72.991 45.911 1.00 3.07 99 LEU B C 1
ATOM 895 O O . LEU B 1 60 ? 65.933 73.728 46.890 1.00 3.48 99 LEU B O 1
ATOM 900 N N . THR B 1 61 ? 65.414 71.821 45.803 1.00 3.50 100 THR B N 1
ATOM 901 C CA . THR B 1 61 ? 64.591 71.243 46.863 1.00 4.23 100 THR B CA 1
ATOM 902 C C . THR B 1 61 ? 65.384 70.380 47.839 1.00 5.20 100 THR B C 1
ATOM 903 O O . THR B 1 61 ? 64.822 69.899 48.828 1.00 6.19 100 THR B O 1
ATOM 907 N N . ALA B 1 62 ? 66.667 70.156 47.562 1.00 6.95 101 ALA B N 1
ATOM 908 C CA . ALA B 1 62 ? 67.465 69.230 48.364 1.00 7.41 101 ALA B CA 1
ATOM 909 C C . ALA B 1 62 ? 67.700 69.762 49.772 1.00 7.90 101 ALA B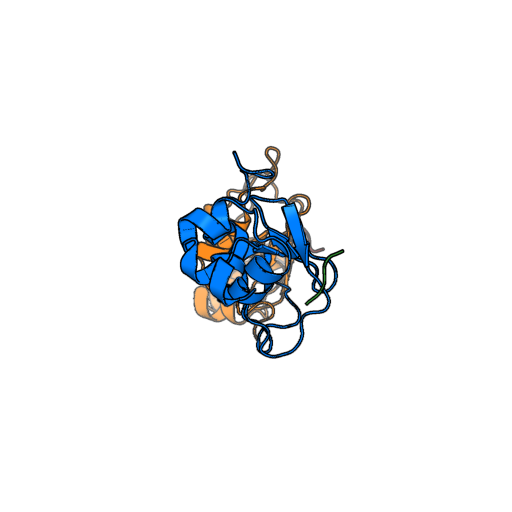 C 1
ATOM 910 O O . ALA B 1 62 ? 67.609 70.965 50.027 1.00 9.25 101 ALA B O 1
ATOM 912 N N . GLU B 1 63 ? 67.988 68.848 50.689 1.00 7.96 102 GLU B N 1
ATOM 913 C CA . GLU B 1 63 ? 67.993 69.172 52.116 1.00 8.34 102 GLU B CA 1
ATOM 914 C C . GLU B 1 63 ? 69.350 68.971 52.792 1.00 6.59 102 GLU B C 1
ATOM 915 O O . GLU B 1 63 ? 69.484 69.240 53.988 1.00 5.86 102 GLU B O 1
ATOM 921 N N . VAL B 1 64 ? 70.345 68.535 52.021 1.00 5.56 103 VAL B N 1
ATOM 922 C CA . VAL B 1 64 ? 71.703 68.304 52.525 1.00 4.01 103 VAL B CA 1
ATOM 923 C C . VAL B 1 64 ? 72.683 68.977 51.567 1.00 4.68 103 VAL B C 1
ATOM 924 O O . VAL B 1 64 ? 72.534 68.827 50.348 1.00 4.97 103 VAL B O 1
ATOM 928 N N . PRO B 1 65 ? 73.664 69.714 52.089 1.00 5.22 104 PRO B N 1
ATOM 929 C CA . PRO B 1 65 ? 74.551 70.518 51.233 1.00 6.03 104 PRO B CA 1
ATOM 930 C C . PRO B 1 65 ? 75.610 69.743 50.437 1.00 5.61 104 PRO B C 1
ATOM 931 O O . PRO B 1 65 ? 76.230 68.815 50.972 1.00 5.76 104 PRO B O 1
ATOM 935 N N . PRO B 1 66 ? 75.813 70.119 49.173 1.00 5.50 105 PRO B N 1
ATOM 936 C CA . PRO B 1 66 ? 76.907 69.563 48.368 1.00 4.91 105 PRO B CA 1
ATOM 937 C C . PRO B 1 66 ? 78.263 69.486 49.075 1.00 4.60 105 PRO B C 1
ATOM 938 O O . PRO B 1 66 ? 78.936 68.474 48.933 1.00 5.71 105 PRO B O 1
ATOM 942 N N . GLU B 1 67 ? 78.647 70.517 49.825 1.00 6.01 106 GLU B N 1
ATOM 943 C CA . GLU B 1 67 ? 79.972 70.556 50.455 1.00 7.46 106 GLU B CA 1
ATOM 944 C C . GLU B 1 67 ? 80.202 69.334 51.347 1.00 7.01 106 GLU B C 1
ATOM 945 O O . GLU B 1 67 ? 81.271 68.710 51.295 1.00 7.58 106 GLU B O 1
ATOM 951 N N . LEU B 1 68 ? 79.197 68.989 52.152 1.00 5.98 107 LEU B N 1
ATOM 952 C CA . LEU B 1 68 ? 79.288 67.836 53.047 1.00 6.94 107 LEU B CA 1
ATOM 953 C C . LEU B 1 68 ? 79.259 66.510 52.297 1.00 6.00 107 LEU B C 1
ATOM 954 O O . LEU B 1 68 ? 79.973 65.578 52.653 1.00 6.60 107 LEU B O 1
ATOM 959 N N . LEU B 1 69 ? 78.429 66.424 51.262 1.00 5.41 108 LEU B N 1
ATOM 960 C CA . LEU B 1 69 ? 78.319 65.197 50.479 1.00 5.00 108 LEU B CA 1
ATOM 961 C C . LEU B 1 69 ? 79.641 64.871 49.771 1.00 5.40 108 LEU B C 1
ATOM 962 O O . LEU B 1 69 ? 80.138 63.755 49.861 1.00 6.87 108 LEU B O 1
ATOM 967 N N . ALA B 1 70 ? 80.222 65.856 49.096 1.00 6.05 109 ALA B N 1
ATOM 968 C CA . ALA B 1 70 ? 81.493 65.662 48.403 1.00 4.82 109 ALA B CA 1
ATOM 969 C C . ALA B 1 70 ? 82.605 65.251 49.366 1.00 5.09 109 ALA B C 1
ATOM 970 O O . ALA B 1 70 ? 83.440 64.414 49.026 1.00 5.66 109 ALA B O 1
ATOM 972 N N . ALA B 1 71 ? 82.609 65.828 50.564 1.00 5.46 110 ALA B N 1
ATOM 973 C CA . ALA B 1 71 ? 83.618 65.494 51.580 1.00 6.19 110 ALA B CA 1
ATOM 974 C C . ALA B 1 71 ? 83.561 64.028 52.020 1.00 5.60 110 ALA B C 1
ATOM 975 O O . ALA B 1 71 ? 84.588 63.446 52.384 1.00 6.33 110 ALA B O 1
ATOM 977 N N . ALA B 1 72 ? 82.368 63.438 51.964 1.00 5.01 111 ALA B N 1
ATOM 978 C CA . ALA B 1 72 ? 82.152 62.051 52.358 1.00 5.96 111 ALA B CA 1
ATOM 979 C C . ALA B 1 72 ? 82.280 61.052 51.202 1.00 5.18 111 ALA B C 1
ATOM 980 O O . ALA B 1 72 ? 81.889 59.895 51.345 1.00 5.92 111 ALA B O 1
ATOM 982 N N . GLY B 1 73 ? 82.848 61.489 50.078 1.00 5.23 112 GLY B N 1
ATOM 983 C CA . GLY B 1 73 ? 83.126 60.612 48.957 1.00 5.10 112 GLY B CA 1
ATOM 984 C C . GLY B 1 73 ? 82.064 60.573 47.879 1.00 5.74 112 GLY B C 1
ATOM 985 O O . GLY B 1 73 ? 82.240 59.888 46.871 1.00 5.72 112 GLY B O 1
ATOM 986 N N . PHE B 1 74 ? 80.978 61.319 48.073 1.00 5.82 113 PHE B N 1
ATOM 987 C CA . PHE B 1 74 ? 79.830 61.278 47.177 1.00 5.36 113 PHE B CA 1
ATOM 988 C C . PHE B 1 74 ? 79.915 62.319 46.065 1.00 5.02 113 PHE B C 1
ATOM 989 O O . PHE B 1 74 ? 80.390 63.440 46.271 1.00 5.31 113 PHE B O 1
ATOM 997 N N . PHE B 1 75 ? 79.445 61.936 44.884 1.00 5.67 114 PHE B N 1
ATOM 998 C CA . PHE B 1 75 ? 79.239 62.870 43.787 1.00 5.65 114 PHE B CA 1
ATOM 999 C C . PHE B 1 75 ? 77.845 62.668 43.188 1.00 6.62 114 PHE B C 1
ATOM 1000 O O . PHE B 1 75 ? 77.243 61.599 43.296 1.00 6.48 114 PHE B O 1
ATOM 1008 N N . HIS B 1 76 ? 77.348 63.722 42.562 1.00 6.02 115 HIS B N 1
ATOM 1009 C CA . HIS B 1 76 ? 76.008 63.769 41.995 1.00 6.62 115 HIS B CA 1
ATOM 1010 C C . HIS B 1 76 ? 75.994 63.175 40.603 1.00 7.20 115 HIS B C 1
ATOM 1011 O O . HIS B 1 76 ? 76.862 63.488 39.791 1.00 7.84 115 HIS B O 1
ATOM 1018 N N . THR B 1 77 ? 74.990 62.347 40.319 1.00 8.11 116 THR B N 1
ATOM 1019 C CA . THR B 1 77 ? 74.864 61.704 39.009 1.00 10.70 116 THR B CA 1
ATOM 1020 C C . THR B 1 77 ? 73.984 62.481 38.025 1.00 11.24 116 THR B C 1
ATOM 1021 O O . THR B 1 77 ? 73.739 62.006 36.915 1.00 14.12 116 THR B O 1
ATOM 1025 N N . GLY B 1 78 ? 73.490 63.650 38.429 1.00 9.97 117 GLY B N 1
ATOM 1026 C CA . GLY B 1 78 ? 72.738 64.521 37.545 1.00 11.04 117 GLY B CA 1
ATOM 1027 C C . GLY B 1 78 ? 71.239 64.283 37.501 1.00 11.35 117 GLY B C 1
ATOM 1028 O O . GLY B 1 78 ? 70.555 64.889 36.683 1.00 11.93 117 GLY B O 1
ATOM 1029 N N . HIS B 1 79 ? 70.727 63.399 38.358 1.00 9.89 118 HIS B N 1
ATOM 1030 C CA . HIS B 1 79 ? 69.298 63.082 38.398 1.00 11.20 118 HIS B CA 1
ATOM 1031 C C . HIS B 1 79 ? 68.782 63.116 39.828 1.00 9.41 118 HIS B C 1
ATOM 1032 O O . HIS B 1 79 ? 69.318 62.444 40.710 1.00 7.89 118 HIS B O 1
ATOM 1039 N N . GLN B 1 80 ? 67.736 63.911 40.051 1.00 8.74 119 GLN B N 1
ATOM 1040 C CA . GLN B 1 80 ? 67.186 64.124 41.385 1.00 8.72 119 GLN B CA 1
ATOM 1041 C C . GLN B 1 80 ? 68.345 64.438 42.360 1.00 6.97 119 GLN B C 1
ATOM 1042 O O . GLN B 1 80 ? 69.287 65.144 41.982 1.00 6.74 119 GLN B O 1
ATOM 1048 N N . ASP B 1 81 ? 68.271 63.945 43.595 1.00 6.67 120 ASP B N 1
ATOM 1049 C CA . ASP B 1 81 ? 69.346 64.125 44.576 1.00 5.99 120 ASP B CA 1
ATOM 1050 C C . ASP B 1 81 ? 70.164 62.836 44.754 1.00 5.93 120 ASP B C 1
ATOM 1051 O O . ASP B 1 81 ? 70.675 62.538 45.839 1.00 6.37 120 ASP B O 1
ATOM 1056 N N . LYS B 1 82 ? 70.295 62.095 43.658 1.00 6.49 121 LYS B N 1
ATOM 1057 C CA . LYS B 1 82 ? 71.020 60.833 43.633 1.00 6.06 121 LYS B CA 1
ATOM 1058 C C . LYS B 1 82 ? 72.522 61.077 43.611 1.00 6.52 121 LYS B C 1
ATOM 1059 O O . LYS B 1 82 ? 73.032 61.800 42.754 1.00 8.56 121 LYS B O 1
ATOM 1065 N N . VAL B 1 83 ? 73.227 60.450 44.541 1.00 5.69 122 VAL B N 1
ATOM 1066 C CA . VAL B 1 83 ? 74.681 60.492 44.580 1.00 5.65 122 VAL B CA 1
ATOM 1067 C C . VAL B 1 83 ? 75.239 59.075 44.641 1.00 5.48 122 VAL B C 1
ATOM 1068 O O . VAL B 1 83 ? 74.529 58.141 45.000 1.00 4.77 122 VAL B O 1
ATOM 1072 N N . ARG B 1 84 ? 76.506 58.930 44.275 1.00 5.12 123 ARG B N 1
ATOM 1073 C CA . ARG B 1 84 ? 77.241 57.682 44.440 1.00 6.53 123 ARG B CA 1
ATOM 1074 C C . ARG B 1 84 ? 78.596 57.959 45.063 1.00 5.76 123 ARG B C 1
ATOM 1075 O O . ARG B 1 84 ? 79.182 59.017 44.847 1.00 5.04 123 ARG B O 1
ATOM 1083 N N . CYS B 1 85 ? 79.100 56.994 45.821 1.00 5.83 124 CYS B N 1
ATOM 1084 C CA . CYS B 1 85 ? 80.466 57.052 46.313 1.00 5.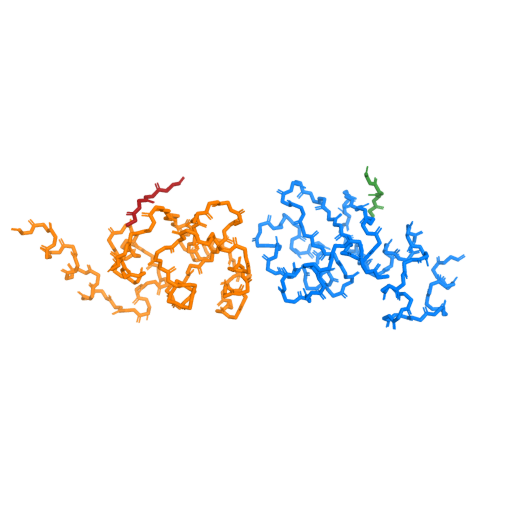26 124 CYS B CA 1
ATOM 1085 C C . CYS B 1 85 ? 81.417 56.699 45.173 1.00 5.10 124 CYS B C 1
ATOM 1086 O O . CYS B 1 85 ? 81.213 55.715 44.449 1.00 4.93 124 CYS B O 1
ATOM 1089 N N . PHE B 1 86 ? 82.459 57.505 45.014 1.00 5.74 125 PHE B N 1
ATOM 1090 C CA . PHE B 1 86 ? 83.420 57.293 43.941 1.00 5.29 125 PHE B CA 1
ATOM 1091 C C . PHE B 1 86 ? 84.156 55.975 44.123 1.00 4.49 125 PHE B C 1
ATOM 1092 O O . PHE B 1 86 ? 84.644 55.406 43.154 1.00 5.24 125 PHE B O 1
ATOM 1100 N N . PHE B 1 87 ? 84.266 55.498 45.365 1.00 4.75 126 PHE B N 1
ATOM 1101 C CA . PHE B 1 87 ? 85.028 54.286 45.609 1.00 5.66 126 PHE B CA 1
ATOM 1102 C C . PHE B 1 87 ? 84.187 53.014 45.573 1.00 5.51 126 PHE B C 1
ATOM 1103 O O . PHE B 1 87 ? 84.508 52.102 44.822 1.00 5.62 126 PHE B O 1
ATOM 1111 N N . CYS B 1 88 ? 83.131 52.945 46.388 1.00 5.69 127 CYS B N 1
ATOM 1112 C CA . CYS B 1 88 ? 82.373 51.696 46.565 1.00 5.94 127 CYS B CA 1
ATOM 1113 C C . CYS B 1 88 ? 81.125 51.565 45.690 1.00 5.47 127 CYS B C 1
ATOM 1114 O O . CYS B 1 88 ? 80.472 50.518 45.706 1.00 5.98 127 CYS B O 1
ATOM 1117 N N . TYR B 1 89 ? 80.810 52.617 44.940 1.00 5.20 128 TYR B N 1
ATOM 1118 C CA . TYR B 1 89 ? 79.633 52.679 44.057 1.00 5.58 128 TYR B CA 1
ATOM 1119 C C . TYR B 1 89 ? 78.317 52.949 44.798 1.00 5.92 128 TYR B C 1
ATOM 1120 O O . TYR B 1 89 ? 77.306 53.247 44.170 1.00 7.61 128 TYR B O 1
ATOM 1129 N N . GLY B 1 90 ? 78.320 52.858 46.126 1.00 5.59 129 GLY B N 1
ATOM 1130 C CA . GLY B 1 90 ? 77.091 52.986 46.886 1.00 4.85 129 GLY B CA 1
ATOM 1131 C C . GLY B 1 90 ? 76.311 54.231 46.528 1.00 5.90 129 GLY B C 1
ATOM 1132 O O . GLY B 1 90 ? 76.859 55.328 46.544 1.00 6.07 129 GLY B O 1
ATOM 1133 N N . GLY B 1 91 ? 75.033 54.056 46.198 1.00 4.96 130 GLY B N 1
ATOM 1134 C CA . GLY B 1 91 ? 74.177 55.159 45.798 1.00 6.12 130 GLY B CA 1
ATOM 1135 C C . GLY B 1 91 ? 73.152 55.489 46.867 1.00 6.73 130 GLY B C 1
ATOM 1136 O O . GLY B 1 91 ? 72.550 54.588 47.447 1.00 7.50 130 GLY B O 1
ATOM 1137 N N . LEU B 1 92 ? 72.969 56.781 47.139 1.00 6.10 131 LEU B N 1
ATOM 1138 C CA . LEU B 1 92 ? 71.944 57.244 48.068 1.00 5.74 131 LEU B CA 1
ATOM 1139 C C . LEU B 1 92 ? 71.159 58.402 47.482 1.00 5.65 131 LEU B C 1
ATOM 1140 O O . LEU B 1 92 ? 71.717 59.257 46.808 1.00 6.16 131 LEU B O 1
ATOM 1145 N N . GLN B 1 93 ? 69.859 58.428 47.754 1.00 5.27 132 GLN B N 1
ATOM 1146 C CA . GLN B 1 93 ? 69.005 59.542 47.351 1.00 5.54 132 GLN B CA 1
ATOM 1147 C C . GLN B 1 93 ? 67.988 59.814 48.454 1.00 5.83 132 GLN B C 1
ATOM 1148 O O . GLN B 1 93 ? 68.027 59.179 49.506 1.00 5.97 132 GLN B O 1
ATOM 1154 N N . SER B 1 94 ? 67.066 60.736 48.205 1.00 6.74 133 SER B N 1
ATOM 1155 C CA . SER B 1 94 ? 66.065 61.134 49.194 1.00 7.96 133 SER B CA 1
ATOM 1156 C C . SER B 1 94 ? 66.714 61.536 50.513 1.00 7.14 133 SER B C 1
ATOM 1157 O O . SER B 1 94 ? 66.312 61.088 51.595 1.00 5.97 133 SER B O 1
ATOM 1160 N N . TRP B 1 95 ? 67.731 62.384 50.396 1.00 6.44 134 TRP B N 1
ATOM 1161 C CA . TRP B 1 95 ? 68.399 62.978 51.544 1.00 7.73 134 TRP B CA 1
ATOM 1162 C C . TRP B 1 95 ? 67.434 63.868 52.335 1.00 8.17 134 TRP B C 1
ATOM 1163 O O . TRP B 1 95 ? 66.760 64.730 51.761 1.00 7.97 134 TRP B O 1
ATOM 1174 N N . LYS B 1 96 ? 67.376 63.651 53.648 1.00 8.59 135 LYS B N 1
ATOM 1175 C CA . LYS B 1 96 ? 66.468 64.373 54.543 1.00 9.85 135 LYS B CA 1
ATOM 1176 C C . LYS B 1 96 ? 67.234 65.390 55.374 1.00 8.77 135 LYS B C 1
ATOM 1177 O O . LYS B 1 96 ? 68.431 65.233 55.584 1.00 6.77 135 LYS B O 1
ATOM 1183 N N . ARG B 1 97 ? 66.544 66.422 55.858 1.00 10.71 136 ARG B N 1
ATOM 1184 C CA . ARG B 1 97 ? 67.177 67.417 56.721 1.00 13.40 136 ARG B CA 1
ATOM 1185 C C . ARG B 1 97 ? 67.790 66.707 57.917 1.00 11.84 136 ARG B C 1
ATOM 1186 O O . ARG B 1 97 ? 67.151 65.858 58.536 1.00 12.22 136 ARG B O 1
ATOM 1194 N N . GLY B 1 98 ? 69.030 67.056 58.234 1.00 11.12 137 GLY B N 1
ATOM 1195 C CA . GLY B 1 98 ? 69.715 66.475 59.372 1.00 11.42 137 GLY B CA 1
ATOM 1196 C C . GLY B 1 98 ? 70.492 65.213 59.052 1.00 10.52 137 GLY B C 1
ATOM 1197 O O . GLY B 1 98 ? 71.226 64.720 59.909 1.00 10.38 137 GLY B O 1
ATOM 1198 N N . ASP B 1 99 ? 70.340 64.679 57.836 1.00 8.89 138 ASP B N 1
ATOM 1199 C CA . ASP B 1 99 ? 71.139 63.531 57.410 1.00 8.14 138 ASP B CA 1
ATOM 1200 C C . ASP B 1 99 ? 72.591 63.976 57.362 1.00 7.88 138 ASP B C 1
ATOM 1201 O O . ASP B 1 99 ? 72.900 65.073 56.890 1.00 8.93 138 ASP B O 1
ATOM 1206 N N . ASP B 1 100 ? 73.473 63.115 57.851 1.00 6.45 139 ASP B N 1
ATOM 1207 C CA . ASP B 1 100 ? 74.899 63.377 57.872 1.00 6.55 139 ASP B CA 1
ATOM 1208 C C . ASP B 1 100 ? 75.542 62.439 56.869 1.00 5.91 139 ASP B C 1
ATOM 1209 O O . ASP B 1 100 ? 75.475 61.224 57.055 1.00 4.78 139 ASP B O 1
ATOM 1214 N N . PRO B 1 101 ? 76.116 62.969 55.789 1.00 5.92 140 PRO B N 1
ATOM 1215 C CA . PRO B 1 101 ? 76.703 62.125 54.736 1.00 6.03 140 PRO B CA 1
ATOM 1216 C C . PRO B 1 101 ? 77.625 60.991 55.207 1.00 6.03 140 PRO B C 1
ATOM 1217 O O . PRO B 1 101 ? 77.476 59.879 54.713 1.00 6.44 140 PRO B O 1
ATOM 1221 N N . TRP B 1 102 ? 78.534 61.252 56.139 1.00 5.85 141 TRP B N 1
ATOM 1222 C CA . TRP B 1 102 ? 79.434 60.201 56.628 1.00 5.87 141 TRP B CA 1
ATOM 1223 C C . TRP B 1 102 ? 78.655 59.120 57.368 1.00 5.00 141 TRP B C 1
ATOM 1224 O O . TRP B 1 102 ? 78.940 57.937 57.220 1.00 4.36 141 TRP B O 1
ATOM 1235 N N . THR B 1 103 ? 77.668 59.530 58.157 1.00 4.51 142 THR B N 1
ATOM 1236 C CA . THR B 1 103 ? 76.841 58.575 58.894 1.00 5.74 142 THR B CA 1
ATOM 1237 C C . THR B 1 103 ? 76.061 57.675 57.944 1.00 5.17 142 THR B C 1
ATOM 1238 O O . THR B 1 103 ? 76.020 56.461 58.142 1.00 5.69 142 THR B O 1
ATOM 1242 N N . GLU B 1 104 ? 75.450 58.262 56.915 1.00 4.40 143 GLU B N 1
ATOM 1243 C CA . GLU B 1 104 ? 74.708 57.485 55.924 1.00 6.11 143 GLU B CA 1
ATOM 1244 C C . GLU B 1 104 ? 75.645 56.556 55.134 1.00 5.47 143 GLU B C 1
ATOM 1245 O O . GLU B 1 104 ? 75.273 55.424 54.852 1.00 5.72 143 GLU B O 1
ATOM 1251 N N . HIS B 1 105 ? 76.861 57.025 54.827 1.00 5.08 144 HIS B N 1
ATOM 1252 C CA . HIS B 1 105 ? 77.894 56.219 54.147 1.00 5.20 144 HIS B CA 1
ATOM 1253 C C . HIS B 1 105 ? 78.129 54.942 54.948 1.00 5.38 144 HIS B C 1
ATOM 1254 O O . HIS B 1 105 ? 78.141 53.842 54.394 1.00 7.09 144 HIS B O 1
ATOM 1261 N N . ALA B 1 106 ? 78.277 55.097 56.261 1.00 5.68 145 ALA B N 1
ATOM 1262 C CA . ALA B 1 106 ? 78.585 53.975 57.136 1.00 5.42 145 ALA B CA 1
ATOM 1263 C C . ALA B 1 106 ? 77.379 53.062 57.348 1.00 4.77 145 ALA B C 1
ATOM 1264 O O . ALA B 1 106 ? 77.530 51.837 57.377 1.00 5.16 145 ALA B O 1
ATOM 1266 N N . LYS B 1 107 ? 76.192 53.654 57.471 1.00 4.07 146 LYS B N 1
ATOM 1267 C CA . LYS B 1 107 ? 74.958 52.891 57.664 1.00 5.40 146 LYS B CA 1
ATOM 1268 C C . LYS B 1 107 ? 74.735 51.915 56.508 1.00 5.02 146 LYS B C 1
ATOM 1269 O O . LYS B 1 107 ? 74.462 50.734 56.717 1.00 5.48 146 LYS B O 1
ATOM 1275 N N . TRP B 1 108 ? 74.865 52.420 55.285 1.00 4.25 147 TRP B N 1
ATOM 1276 C CA . TRP B 1 108 ? 74.454 51.671 54.097 1.00 4.87 147 TRP B CA 1
ATOM 1277 C C . TRP B 1 108 ? 75.584 50.870 53.440 1.00 4.41 147 TRP B C 1
ATOM 1278 O O . TRP B 1 108 ? 75.346 49.802 52.873 1.00 4.81 147 TRP B O 1
ATOM 1289 N N . PHE B 1 109 ? 76.810 51.368 53.547 1.00 5.27 148 PHE B N 1
ATOM 1290 C CA . PHE B 1 109 ? 77.962 50.773 52.864 1.00 5.99 148 PHE B CA 1
ATOM 1291 C C . PHE B 1 109 ? 79.153 50.597 53.808 1.00 5.74 148 PHE B C 1
ATOM 1292 O O . PHE B 1 109 ? 80.244 51.134 53.563 1.00 5.77 148 PHE B O 1
ATOM 1300 N N . PRO B 1 110 ? 78.951 49.827 54.878 1.00 5.77 149 PRO B N 1
ATOM 1301 C CA . PRO B 1 110 ? 79.984 49.651 55.912 1.00 6.02 149 PRO B CA 1
ATOM 1302 C C . PRO B 1 110 ? 81.276 48.985 55.413 1.00 5.85 149 PRO B C 1
ATOM 1303 O O . PRO B 1 110 ? 82.296 49.086 56.086 1.00 7.60 149 PRO B O 1
ATOM 1307 N N . GLY B 1 111 ? 81.229 48.316 54.265 1.00 5.90 150 GLY B N 1
ATOM 1308 C CA . GLY B 1 111 ? 82.402 47.668 53.692 1.00 7.44 150 GLY B CA 1
ATOM 1309 C C . GLY B 1 111 ? 83.281 48.546 52.813 1.00 7.53 150 GLY B C 1
ATOM 1310 O O . GLY B 1 111 ? 84.327 48.093 52.333 1.00 8.05 150 GLY B O 1
ATOM 1311 N N . CYS B 1 112 ? 82.873 49.795 52.598 1.00 6.84 151 CYS B N 1
ATOM 1312 C CA . CYS B 1 112 ? 83.613 50.719 51.741 1.00 6.49 151 CYS B CA 1
ATOM 1313 C C . CYS B 1 112 ? 85.015 50.995 52.275 1.00 7.59 151 CYS B C 1
ATOM 1314 O O . CYS B 1 112 ? 85.172 51.397 53.420 1.00 7.58 151 CYS B O 1
ATOM 1317 N N . GLN B 1 113 ? 86.024 50.808 51.423 1.00 8.68 152 GLN B N 1
ATOM 1318 C CA . GLN B 1 113 ? 87.416 51.015 51.816 1.00 9.40 152 GLN B CA 1
ATOM 1319 C C . GLN B 1 113 ? 87.774 52.494 51.989 1.00 7.12 152 GLN B C 1
ATOM 1320 O O . GLN B 1 113 ? 88.647 52.828 52.791 1.00 6.71 152 GLN B O 1
ATOM 1326 N N . PHE B 1 114 ? 87.125 53.377 51.228 1.00 6.11 153 PHE B N 1
ATOM 1327 C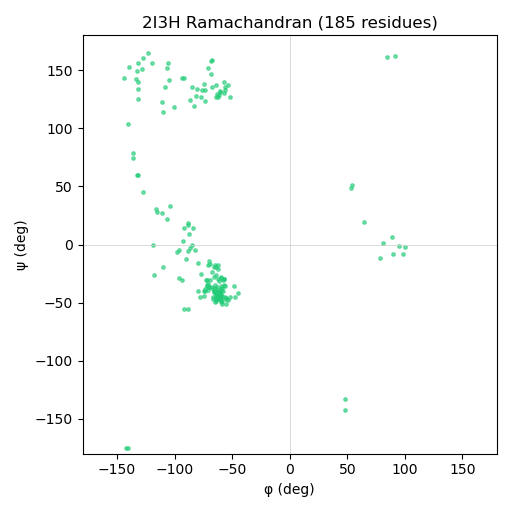 CA . PHE B 1 114 ? 87.317 54.818 51.408 1.00 5.61 153 PHE B CA 1
ATOM 1328 C C . PHE B 1 114 ? 86.772 55.266 52.770 1.00 5.71 153 PHE B C 1
ATOM 1329 O O . PHE B 1 114 ? 87.428 56.007 53.491 1.00 6.21 153 PHE B O 1
ATOM 1337 N N . LEU B 1 115 ? 85.576 54.800 53.118 1.00 6.11 154 LEU B N 1
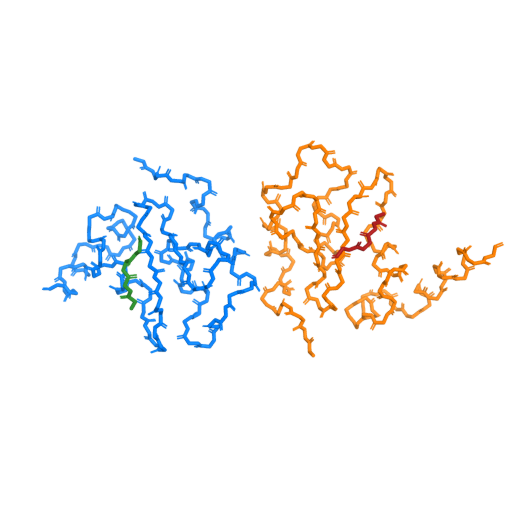ATOM 1338 C CA . LEU B 1 115 ? 85.006 55.024 54.448 1.00 5.96 154 LEU B CA 1
ATOM 1339 C C . LEU B 1 115 ? 85.931 54.527 55.567 1.00 6.13 154 LEU B C 1
ATOM 1340 O O . LEU B 1 115 ? 86.156 55.236 56.541 1.00 5.99 154 LEU B O 1
ATOM 1345 N N . LEU B 1 116 ? 86.468 53.319 55.422 1.00 6.46 155 LEU B N 1
ATOM 1346 C CA . LEU B 1 116 ? 87.312 52.724 56.463 1.00 7.41 155 LEU B CA 1
ATOM 1347 C C . LEU B 1 116 ? 88.591 53.538 56.660 1.00 7.38 155 LEU B C 1
ATOM 1348 O O . LEU B 1 116 ? 89.005 53.823 57.784 1.00 6.86 155 LEU B O 1
ATOM 1353 N N . ARG B 1 117 ? 89.210 53.913 55.553 1.00 7.74 156 ARG B N 1
ATOM 1354 C CA . ARG B 1 117 ? 90.429 54.702 55.579 1.00 10.02 156 ARG B CA 1
ATOM 1355 C C . ARG B 1 117 ? 90.197 56.096 56.171 1.00 7.87 156 ARG B C 1
ATOM 1356 O O . ARG B 1 117 ? 91.065 56.648 56.844 1.00 8.06 156 ARG B O 1
ATOM 1364 N N . SER B 1 118 ? 89.020 56.653 55.906 1.00 7.46 157 SER B N 1
ATOM 1365 C CA . SER B 1 118 ? 88.675 58.009 56.320 1.00 8.06 157 SER B CA 1
ATOM 1366 C C . SER B 1 118 ? 88.256 58.103 57.786 1.00 8.65 157 SER B C 1
ATOM 1367 O O . SER B 1 118 ? 88.618 59.058 58.469 1.00 8.69 157 SER B O 1
ATOM 1370 N N . LYS B 1 119 ? 87.490 57.119 58.256 1.00 9.00 158 LYS B N 1
ATOM 1371 C CA . LYS B 1 119 ? 86.830 57.193 59.566 1.00 9.45 158 LYS B CA 1
ATOM 1372 C C . LYS B 1 119 ? 87.259 56.123 60.569 1.00 8.50 158 LYS B C 1
ATOM 1373 O O . LYS B 1 119 ? 87.145 56.327 61.775 1.00 8.05 158 LYS B O 1
ATOM 1379 N N . GLY B 1 120 ? 87.719 54.978 60.078 1.00 8.76 159 GLY B N 1
ATOM 1380 C CA . GLY B 1 120 ? 88.137 53.883 60.934 1.00 8.38 159 GLY B CA 1
ATOM 1381 C C . GLY B 1 120 ? 86.996 52.924 61.218 1.00 8.10 159 GLY B C 1
ATOM 1382 O O . GLY B 1 120 ? 85.825 53.266 61.044 1.00 8.08 159 GLY B O 1
ATOM 1383 N N . GLN B 1 121 ? 87.347 51.724 61.671 1.00 8.32 160 GLN B N 1
ATOM 1384 C CA . GLN B 1 121 ? 86.373 50.661 61.883 1.00 8.30 160 GLN B CA 1
ATOM 1385 C C . GLN B 1 121 ? 85.477 50.931 63.083 1.00 7.34 160 GLN B C 1
ATOM 1386 O O . GLN B 1 121 ? 84.304 50.579 63.067 1.00 5.95 160 GLN B O 1
ATOM 1392 N N . GLU B 1 122 ? 86.031 51.535 64.129 1.00 8.15 161 GLU B N 1
ATOM 1393 C CA . GLU B 1 122 ? 85.271 51.801 65.352 1.00 8.81 161 GLU B CA 1
ATOM 1394 C C . GLU B 1 122 ? 84.079 52.711 65.060 1.00 6.56 161 GLU B C 1
ATOM 1395 O O . GLU B 1 122 ? 82.981 52.502 65.579 1.00 5.14 161 GLU B O 1
ATOM 1401 N N . TYR B 1 123 ? 84.307 53.716 64.221 1.00 5.87 162 TYR B N 1
ATOM 1402 C CA . TYR B 1 123 ? 83.264 54.647 63.797 1.00 6.33 162 TYR B CA 1
ATOM 1403 C C . TYR B 1 123 ? 82.127 53.905 63.097 1.00 5.66 162 TYR B C 1
ATOM 1404 O O . TYR B 1 123 ? 80.954 54.143 63.384 1.00 6.11 162 TYR B O 1
ATOM 1413 N N . ILE B 1 124 ? 82.489 53.008 62.185 1.00 4.56 163 ILE B N 1
ATOM 1414 C CA . ILE B 1 124 ? 81.505 52.232 61.428 1.00 4.91 163 ILE B CA 1
ATOM 1415 C C . ILE B 1 124 ? 80.717 51.313 62.362 1.00 5.17 163 ILE B C 1
ATOM 1416 O O . ILE B 1 124 ? 79.486 51.279 62.316 1.00 4.18 163 ILE B O 1
ATOM 1421 N N . ASN B 1 125 ? 81.431 50.561 63.198 1.00 4.84 164 ASN B N 1
ATOM 1422 C CA . ASN B 1 125 ? 80.796 49.631 64.128 1.00 4.70 164 ASN B CA 1
ATOM 1423 C C . ASN B 1 125 ? 79.843 50.350 65.064 1.00 4.09 164 ASN B C 1
ATOM 1424 O O . ASN B 1 125 ? 78.733 49.882 65.302 1.00 4.44 164 ASN B O 1
ATOM 1429 N N . ASN B 1 126 ? 80.278 51.489 65.592 1.00 3.73 165 ASN B N 1
ATOM 1430 C CA . ASN B 1 126 ? 79.464 52.262 66.524 1.00 4.86 165 ASN B CA 1
ATOM 1431 C C . ASN B 1 126 ? 78.126 52.670 65.926 1.00 3.73 165 ASN B C 1
ATOM 1432 O O . ASN B 1 126 ? 77.111 52.640 66.608 1.00 3.30 165 ASN B O 1
ATOM 1437 N N . ILE B 1 127 ? 78.129 53.055 64.654 1.00 3.29 166 ILE B N 1
ATOM 1438 C CA . ILE B 1 127 ? 76.900 53.451 63.975 1.00 5.19 166 ILE B CA 1
ATOM 1439 C C . ILE B 1 127 ? 75.947 52.261 63.875 1.00 5.04 166 ILE B C 1
ATOM 1440 O O . ILE B 1 127 ? 74.753 52.396 64.118 1.00 5.96 166 ILE B O 1
ATOM 1445 N N . HIS B 1 128 ? 76.476 51.087 63.554 1.00 3.98 167 HIS B N 1
ATOM 1446 C CA . HIS B 1 128 ? 75.624 49.904 63.469 1.00 4.22 167 HIS B CA 1
ATOM 1447 C C . HIS B 1 128 ? 75.136 49.388 64.814 1.00 5.37 167 HIS B C 1
ATOM 1448 O O . HIS B 1 128 ? 74.031 48.846 64.904 1.00 7.52 167 HIS B O 1
ATOM 1455 N N . LEU B 1 129 ? 75.930 49.580 65.860 1.00 4.88 168 LEU B N 1
ATOM 1456 C CA . LEU B 1 129 ? 75.539 49.150 67.193 1.00 5.74 168 LEU B CA 1
ATOM 1457 C C . LEU B 1 129 ? 74.471 50.080 67.772 1.00 8.39 168 LEU B C 1
ATOM 1458 O O . LEU B 1 129 ? 73.527 49.617 68.390 1.00 10.37 168 LEU B O 1
ATOM 1463 N N . THR B 1 130 ? 74.609 51.381 67.543 1.00 10.88 169 THR B N 1
ATOM 1464 C CA . THR B 1 130 ? 73.652 52.359 68.065 1.00 14.61 169 THR B CA 1
ATOM 1465 C C . THR B 1 130 ? 72.268 52.154 67.460 1.00 16.24 169 THR B C 1
ATOM 1466 O O . THR B 1 130 ? 71.260 52.235 68.154 1.00 16.32 169 THR B O 1
ATOM 1470 N N . HIS B 1 131 ? 72.233 51.863 66.166 1.00 18.46 170 HIS B N 1
ATOM 1471 C CA . HIS B 1 131 ? 70.972 51.733 65.440 1.00 21.38 170 HIS B CA 1
ATOM 1472 C C . HIS B 1 131 ? 70.289 50.376 65.657 1.00 22.14 170 HIS B C 1
ATOM 1473 O O . HIS B 1 131 ? 69.098 50.235 65.369 1.00 23.02 170 HIS B O 1
ATOM 1480 N N . SER B 1 132 ? 71.032 49.391 66.169 1.00 21.49 171 SER B N 1
ATOM 1481 C CA . SER B 1 132 ? 70.476 48.060 66.453 1.00 22.21 171 SER B CA 1
ATOM 1482 C C . SER B 1 132 ? 70.075 47.845 67.920 1.00 27.02 171 SER B C 1
ATOM 1483 O O . SER B 1 132 ? 69.498 46.807 68.249 1.00 24.21 171 SER B O 1
ATOM 1486 N N . LEU B 1 133 ? 70.380 48.803 68.798 1.00 34.88 172 LEU B N 1
ATOM 1487 C CA . LEU B 1 133 ? 69.929 48.733 70.191 1.00 41.15 172 LEU B CA 1
ATOM 1488 C C . LEU B 1 133 ? 68.573 49.418 70.340 1.00 45.86 172 LEU B C 1
ATOM 1489 O O . LEU B 1 133 ? 67.915 49.288 71.378 1.00 48.51 172 LEU B O 1
ATOM 1495 N N . ALA C 2 1 ? 86.352 60.513 15.124 1.00 16.54 1 ALA C N 1
ATOM 1496 C CA . ALA C 2 1 ? 84.934 60.657 15.562 1.00 18.17 1 ALA C CA 1
ATOM 1497 C C . ALA C 2 1 ? 84.095 61.216 14.424 1.00 18.58 1 ALA C C 1
ATOM 1498 O O . ALA C 2 1 ? 84.632 61.665 13.416 1.00 20.40 1 ALA C O 1
ATOM 1500 N N . VAL C 2 2 ? 82.776 61.172 14.586 1.00 18.74 2 VAL C N 1
ATOM 1501 C CA . VAL C 2 2 ? 81.845 61.690 13.584 1.00 19.23 2 VAL C CA 1
ATOM 1502 C C . VAL C 2 2 ? 80.683 62.430 14.247 1.00 19.81 2 VAL C C 1
ATOM 1503 O O . VAL C 2 2 ? 80.325 62.121 15.380 1.00 19.32 2 VAL C O 1
ATOM 1507 N N . PRO C 2 3 ? 80.079 63.395 13.554 1.00 21.82 3 PRO C N 1
ATOM 1508 C CA . PRO C 2 3 ? 78.939 64.130 14.123 1.00 23.90 3 PRO C CA 1
ATOM 1509 C C . PRO C 2 3 ? 77.676 63.276 14.310 1.00 26.32 3 PRO C C 1
ATOM 1510 O O . PRO C 2 3 ? 77.538 62.241 13.660 1.00 26.12 3 PRO C O 1
ATOM 1514 N N . TRP C 2 4 ? 76.775 63.712 15.191 1.00 29.14 4 TRP C N 1
ATOM 1515 C CA . TRP C 2 4 ? 75.459 63.067 15.342 1.00 31.86 4 TRP C CA 1
ATOM 1516 C C . TRP C 2 4 ? 74.317 64.058 15.587 1.00 33.47 4 TRP C C 1
ATOM 1517 O O . TRP C 2 4 ? 73.195 63.923 15.091 1.00 35.20 4 TRP C O 1
ATOM 1529 N N . ALA D 2 1 ? 68.724 59.060 54.263 1.00 14.01 1 ALA D N 1
ATOM 1530 C CA . ALA D 2 1 ? 68.787 58.740 52.806 1.00 14.61 1 ALA D CA 1
ATOM 1531 C C . ALA D 2 1 ? 68.521 57.256 52.574 1.00 15.18 1 ALA D C 1
ATOM 1532 O O . ALA D 2 1 ? 68.619 56.454 53.503 1.00 16.00 1 ALA D O 1
ATOM 1534 N N . VAL D 2 2 ? 68.170 56.899 51.338 1.00 15.13 2 VAL D N 1
ATOM 1535 C CA . VAL D 2 2 ? 67.891 55.508 50.961 1.00 16.60 2 VAL D CA 1
ATOM 1536 C C . VAL D 2 2 ? 68.697 55.090 49.721 1.00 15.79 2 VAL D C 1
ATOM 1537 O O . VAL D 2 2 ? 69.019 55.924 48.881 1.00 14.41 2 VAL D O 1
ATOM 1541 N N . PRO D 2 3 ? 69.025 53.809 49.597 1.00 15.48 3 PRO D N 1
ATOM 1542 C CA . PRO D 2 3 ? 69.822 53.340 48.453 1.00 15.63 3 PRO D CA 1
ATOM 1543 C C . PRO D 2 3 ? 69.053 53.351 47.125 1.00 16.44 3 PRO D C 1
ATOM 1544 O O . PRO D 2 3 ? 67.825 53.220 47.138 1.00 15.34 3 PRO D O 1
ATOM 1548 N N . TRP D 2 4 ? 69.762 53.515 46.003 1.00 16.83 4 TRP D N 1
ATOM 1549 C CA . TRP D 2 4 ? 69.130 53.468 44.673 1.00 17.97 4 TRP D CA 1
ATOM 1550 C C . TRP D 2 4 ? 69.954 52.738 43.611 1.00 19.14 4 TRP D C 1
ATOM 1551 O O . TRP D 2 4 ? 69.474 52.373 42.540 1.00 23.52 4 TRP D O 1
#

InterPro domains:
  IPR001370 BIR repeat [PF00653] (90-154)
  IPR001370 BIR repeat [PS01282] (87-154)
  IPR001370 BIR repeat [PS50143] (90-155)
  IPR001370 BIR repeat [SM00238] (85-156)
  IPR001370 BIR repeat [cd00022] (88-155)
  IPR001841 Zinc finger, RING-type [PS50089] (252-286)
  IPR001841 Zinc finger, RING-type [SM00184] (252-285)
  IPR013083 Zinc finger, RING/FYVE/PHD-type [G3DSA:3.30.40.10] (234-298)
  IPR017907 Zinc finger, RING-type, conserved site [PS00518] (267-276)
  IPR050784 Inhibitor of Apoptosis [PTHR10044] (2-190)

Secondary structure (DSSP, 8-state):
--S-GGG--HHHHHHTTTT-S-TTTS-HHHHHHTTEEE-SSTT-EEETTT--EEE---TT--HHHHHHHH-TT-HHHHHHH-HHHHHHH-/--SSGGGG-HHHHHHGGGG--TT-SS-HHHHHHTTEEE-SSTT-EEETTT--EEE---TT--HHHHHHHH-TT-HHHHHHH-HHHHHHHHHHHH-/-EE-/-EE-

Radius of gyration: 19.57 Å; Cα contacts (8 Å, |Δi|>4): 345; chains: 4; bounding box: 32×36×64 Å

Solvent-accessible surface area: 10347 Å² total; per-residue (Å²): 102,52,61,68,93,42,5,35,50,92,80,30,5,44,4,29,9,67,96,16,80,37,89,96,67,0,47,13,106,88,0,0,35,0,0,0,20,15,51,53,121,121,20,41,0,43,0,12,45,45,109,9,4,0,42,47,12,133,212,67,30,60,1,42,36,6,0,0,101,105,38,58,61,6,96,41,0,60,223,56,77,28,88,127,56,5,79,125,50,129,105,63,41,12,94,53,1,38,55,89,132,19,8,81,11,7,11,120,57,25,35,186,120,30,91,5,64,36,124,88,0,0,41,0,0,0,0,5,13,36,114,111,19,35,0,21,0,19,47,44,115,8,3,0,37,40,5,123,202,73,30,64,3,43,34,5,0,0,75,107,38,55,71,5,122,46,0,79,220,54,80,27,89,154,60,4,71,83,12,73,108,67,104,89,194,16,69,60,120,17,72,69,106

Foldseek 3Di:
DAPAVVLVDLVSQLVQCPPPPQCQQENSNQQSVLQWHQPVPANWIAHRGPRDIDDPRGGPDGNLLVCLVPPVPGVVSCVVPNDVVSVVSD/DFQAVVLPDLVVQLVQCPPADPPDADDSNQQSVLQWHDPNPHNWIARRGPRDIDHPDDHPDGNLLVCLVRPVPGPSNCVVPNNVVSVVSVVVVVD/DDDD/DDDD

Sequence (193 aa):
GPAFPGMGSEELRLASFYDWPLTAEVPPELLAAAGFFHTGHQDKVRCFFCYGGLQSWKRGDDPWTEHAKWFPGCQFLLRSKGQEYINNIHGPAFPGMGSEELRLASFYDWPLTAEVPPELLAAAGFFHTGHQDKVRCFFCYGGLQSWKRGDDPWTEHAKWFPGCQFLLRSKGQEYINNIHLTHSLAVPWAVPW

CATH classification: 1.10.1170.10